Protein AF-A0A210PJ17-F1 (afdb_monomer_lite)

Secondary structure (DSSP, 8-state):
-EEE-TT-------B-SS-----EEE-SS-------BSBS---------SS--------SBT---------SS--EEEE---SS---------SS-EEEEEEEEES-EEEEEEEEES-EEEEEEEEES-EEEEEEEEES-EEEEEEEEES-EEEEEEEEES-EEEEEEEEES-EEEEEEEEES-EEEEEEEEES-EEEEEEEEES-EEEEEEEEES-EEEEEEEEES-EEEEEEEEES-EEEEEEEEES-EEEEEEEEE---

Foldseek 3Di:
DEDEDAADEDDDDDEDAAWDWDWYYDDAAWFYFFQIEHANIFTFTFFQHLHGFTFTATDHCFDDGETETAHHDEDEEETETHPVYEYYYYYEDPPEYEYEYEYEYNEYEEEYEYEYLEYEYEYYYEYCEYYYYYYYEYNEYYYEYEHEYCEYEYEYYDEYLEYEAYYEYEYVEYEYEYEYYYNEYEAEAEYEYVEYEAEAYYEYVEYEYEYEYEYNEYEYEAEAEYLEYEYYEEYEYNYYDYYYDYDYNYYDYDYDYYDDDD

Sequence (262 aa):
MSNISQGSVLTMSNISQGSVLTMSNISQGSVLTMSNISQGSVLTMSNISQGSVLTMSNISQGSVLTMSNISQGSVLTMSNISQGSVLTMSNISQGSVLTMSNISQGSVLTMSNISQGSVLTMTNISQGSVLTMSDISKGSVLTMSNISQGSVLTMSNPSQGSVLTMSDISKGSMLTMSNISQGSVLTVSNNSQGSVLTMSNISKGSMLTMSNISQRSVLTMSNISQGSVLTMSDISKGSVLTMSNISQVSVLTMSNISKGSV

Structure (mmCIF, N/CA/C/O backbone):
data_AF-A0A210PJ17-F1
#
_entry.id   AF-A0A210PJ17-F1
#
loop_
_atom_site.group_PDB
_atom_site.id
_atom_site.type_symbol
_atom_site.label_atom_id
_atom_site.label_alt_id
_atom_site.label_comp_id
_atom_site.label_asym_id
_atom_site.label_entity_id
_atom_site.label_seq_id
_atom_site.pdbx_PDB_ins_code
_atom_site.Cartn_x
_atom_site.Cartn_y
_atom_site.Cartn_z
_atom_site.occupancy
_atom_site.B_iso_or_equiv
_atom_site.auth_seq_id
_atom_site.auth_comp_id
_atom_site.auth_asym_id
_atom_site.auth_atom_id
_atom_site.pdbx_PDB_model_num
ATOM 1 N N . MET A 1 1 ? -14.724 7.133 28.847 1.00 51.47 1 MET A N 1
ATOM 2 C CA . MET A 1 1 ? -14.818 5.661 28.915 1.00 51.47 1 MET A CA 1
ATOM 3 C C . MET A 1 1 ? -13.411 5.098 28.849 1.00 51.47 1 MET A C 1
ATOM 5 O O . MET A 1 1 ? -12.631 5.522 28.005 1.00 51.47 1 MET A O 1
ATOM 9 N N . SER A 1 2 ? -13.096 4.181 29.750 1.00 43.00 2 SER A N 1
ATOM 10 C CA . SER A 1 2 ? -11.783 3.549 29.887 1.00 43.00 2 SER A CA 1
ATOM 11 C C . SER A 1 2 ? -12.054 2.099 30.277 1.00 43.00 2 SER A C 1
ATOM 13 O O . SER A 1 2 ? -12.977 1.896 31.065 1.00 43.00 2 SER A O 1
ATOM 15 N N . ASN A 1 3 ? -11.332 1.102 29.757 1.00 53.66 3 ASN A N 1
ATOM 16 C CA . ASN A 1 3 ? -11.572 -0.293 30.161 1.00 53.66 3 ASN A CA 1
ATOM 17 C C . ASN A 1 3 ? -10.275 -1.063 30.451 1.00 53.66 3 ASN A C 1
ATOM 19 O O . ASN A 1 3 ? -9.208 -0.783 29.899 1.00 53.66 3 ASN A O 1
ATOM 23 N N . ILE A 1 4 ? -10.389 -1.975 31.416 1.00 51.44 4 ILE A N 1
ATOM 24 C CA . ILE A 1 4 ? -9.316 -2.715 32.075 1.00 51.44 4 ILE A CA 1
ATOM 25 C C . ILE A 1 4 ? -9.882 -4.100 32.415 1.00 51.44 4 ILE A C 1
ATOM 27 O O . ILE A 1 4 ? -10.941 -4.214 33.022 1.00 51.44 4 ILE A O 1
ATOM 31 N N . SER A 1 5 ? -9.195 -5.155 31.989 1.00 50.50 5 SER A N 1
ATOM 32 C CA . SER A 1 5 ? -9.572 -6.568 32.156 1.00 50.50 5 SER A CA 1
ATOM 33 C C . SER A 1 5 ? -8.402 -7.444 31.680 1.00 50.50 5 SER A C 1
ATOM 35 O O . SER A 1 5 ? -7.454 -6.922 31.099 1.00 50.50 5 SER A O 1
ATOM 37 N N . GLN A 1 6 ? -8.446 -8.759 31.897 1.00 46.47 6 GLN A N 1
ATOM 38 C CA . GLN A 1 6 ? -7.493 -9.725 31.337 1.00 46.47 6 GLN A CA 1
ATOM 39 C C . GLN A 1 6 ? -8.187 -10.542 30.219 1.00 46.47 6 GLN A C 1
ATOM 41 O O . GLN A 1 6 ? -8.935 -11.459 30.529 1.00 46.47 6 GLN A O 1
ATOM 46 N N . GLY A 1 7 ? -8.032 -10.276 28.916 1.00 48.03 7 GLY A N 1
ATOM 47 C CA . GLY A 1 7 ? -7.374 -9.147 28.255 1.00 48.03 7 GLY A CA 1
ATOM 48 C C . GLY A 1 7 ? -8.366 -8.231 27.524 1.00 48.03 7 GLY A C 1
ATOM 49 O O . GLY A 1 7 ? -9.045 -8.662 26.601 1.00 48.03 7 GLY A O 1
ATOM 50 N N . SER A 1 8 ? -8.466 -6.978 27.956 1.00 56.06 8 SER A N 1
ATOM 51 C CA . SER A 1 8 ? -9.581 -6.055 27.717 1.00 56.06 8 SER A CA 1
ATOM 52 C C . SER A 1 8 ? -9.835 -5.578 26.285 1.00 56.06 8 SER A C 1
ATOM 54 O O . SER A 1 8 ? -8.993 -5.658 25.395 1.00 56.06 8 SER A O 1
ATOM 56 N N . VAL A 1 9 ? -11.028 -5.010 26.093 1.00 52.75 9 VAL A N 1
ATOM 57 C CA . VAL A 1 9 ? -11.498 -4.361 24.862 1.00 52.75 9 VAL A CA 1
ATOM 58 C C . VAL A 1 9 ? -12.281 -3.101 25.235 1.00 52.75 9 VAL A C 1
ATOM 60 O O . VAL A 1 9 ? -13.091 -3.155 26.160 1.00 52.75 9 VAL A O 1
ATOM 63 N N . LEU A 1 10 ? -12.109 -1.977 24.527 1.00 56.31 10 LEU A N 1
ATOM 64 C CA . LEU A 1 10 ? -12.942 -0.780 24.737 1.00 56.31 10 LEU A CA 1
ATOM 65 C C . LEU A 1 10 ? -13.439 -0.148 23.451 1.00 56.31 10 LEU A C 1
ATOM 67 O O . LEU A 1 10 ? -12.686 0.004 22.492 1.00 56.31 10 LEU A O 1
ATOM 71 N N . THR A 1 11 ? -14.663 0.364 23.580 1.00 56.91 11 THR A N 1
ATOM 72 C CA . THR A 1 11 ? -15.327 1.317 22.693 1.00 56.91 11 THR A CA 1
ATOM 73 C C . THR A 1 11 ? -15.630 2.641 23.447 1.00 56.91 11 THR A C 1
ATOM 75 O O . THR A 1 11 ? -15.881 2.634 24.646 1.00 56.91 11 THR A O 1
ATOM 78 N N . MET A 1 12 ? -15.630 3.787 22.764 1.00 56.81 12 MET A N 1
ATOM 79 C CA . MET A 1 12 ? -16.241 5.085 23.111 1.00 56.81 12 MET A CA 1
ATOM 80 C C . MET A 1 12 ? -16.970 5.571 21.845 1.00 56.81 12 MET A C 1
ATOM 82 O O . MET A 1 12 ? -16.584 5.183 20.742 1.00 56.81 12 MET A O 1
ATOM 86 N N . SER A 1 13 ? -17.930 6.490 21.988 1.00 56.31 13 SER A N 1
ATOM 87 C CA . SER A 1 13 ? -18.567 7.213 20.873 1.00 56.31 13 SER A CA 1
ATOM 88 C C . SER A 1 13 ? -18.837 8.678 21.257 1.00 56.31 13 SER A C 1
ATOM 90 O O . SER A 1 13 ? -19.245 8.941 22.384 1.00 56.31 13 SER A O 1
ATOM 92 N N . ASN A 1 14 ? -18.598 9.628 20.346 1.00 54.28 14 ASN A N 1
ATOM 93 C CA . ASN A 1 14 ? -18.946 11.051 20.455 1.00 54.28 14 ASN A CA 1
ATOM 94 C C . ASN A 1 14 ? -19.105 11.626 19.043 1.00 54.28 14 ASN A C 1
ATOM 96 O O . ASN A 1 14 ? -18.326 11.316 18.136 1.00 54.28 14 ASN 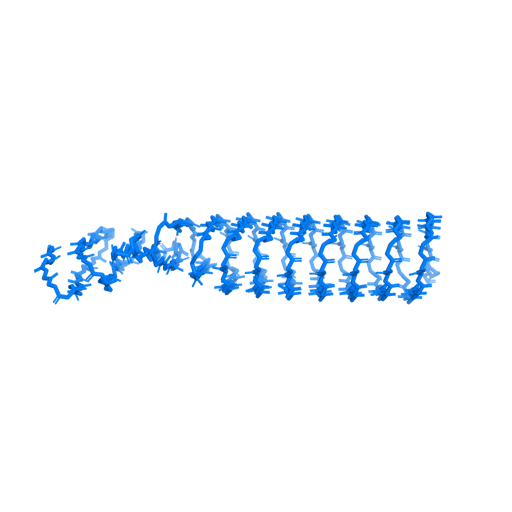A O 1
ATOM 100 N N . ILE A 1 15 ? -20.148 12.437 18.900 1.00 52.38 15 ILE A N 1
ATOM 101 C CA . ILE A 1 15 ? -20.658 13.031 17.668 1.00 52.38 15 ILE A CA 1
ATOM 102 C C . ILE A 1 15 ? -21.144 14.435 18.048 1.00 52.38 15 ILE A C 1
ATOM 104 O O . ILE A 1 15 ? -21.814 14.591 19.066 1.00 52.38 15 ILE A O 1
ATOM 108 N N . SER A 1 16 ? -20.824 15.451 17.254 1.00 49.62 16 SER A N 1
ATOM 109 C CA . SER A 1 16 ? -21.332 16.826 17.390 1.00 49.62 16 SER A CA 1
ATOM 110 C C . SER A 1 16 ? -21.134 17.588 16.067 1.00 49.62 16 SER A C 1
ATOM 112 O O . SER A 1 16 ? -20.912 16.988 15.015 1.00 49.62 16 SER A O 1
ATOM 114 N N . GLN A 1 17 ? -21.187 18.919 16.103 1.00 47.25 17 GLN A N 1
ATOM 115 C CA . GLN A 1 17 ? -20.415 19.764 15.187 1.00 47.25 17 GLN A CA 1
ATOM 116 C C . GLN A 1 17 ? -19.217 20.315 15.976 1.00 47.25 17 GLN A C 1
ATOM 118 O O . GLN A 1 17 ? -19.378 20.634 17.153 1.00 47.25 17 GLN A O 1
ATOM 123 N N . GLY A 1 18 ? -18.016 20.329 15.385 1.00 47.97 18 GLY A N 1
ATOM 124 C CA . GLY A 1 18 ? -16.769 20.539 16.137 1.00 47.97 18 GLY A CA 1
ATOM 125 C C . GLY A 1 18 ? -16.524 19.475 17.220 1.00 47.97 18 GLY A C 1
ATOM 126 O O . GLY A 1 18 ? -16.665 19.767 18.404 1.00 47.97 18 GLY A O 1
ATOM 127 N N . SER A 1 19 ? -16.226 18.225 16.847 1.00 52.97 19 SER A N 1
ATOM 128 C CA . SER A 1 19 ? -16.211 17.106 17.813 1.00 52.97 19 SER A CA 1
ATOM 129 C C . SER A 1 19 ? -14.835 16.713 18.347 1.00 52.97 19 SER A C 1
ATOM 131 O O . SER A 1 19 ? -13.834 16.810 17.636 1.00 52.97 19 SER A O 1
ATOM 133 N N . VAL A 1 20 ? -14.819 16.162 19.572 1.00 55.09 20 VAL A N 1
ATOM 134 C CA . VAL A 1 20 ? -13.685 15.479 20.227 1.00 55.09 20 VAL A CA 1
ATOM 135 C C . VAL A 1 20 ? -14.163 14.167 20.875 1.00 55.09 20 VAL A C 1
ATOM 137 O O . VAL A 1 20 ? -14.896 14.196 21.859 1.00 55.09 20 VAL A O 1
ATOM 140 N N . LEU A 1 21 ? -13.730 13.011 20.360 1.00 55.12 21 LEU A N 1
ATOM 141 C CA . LEU A 1 21 ? -13.850 11.709 21.026 1.00 55.12 21 LEU A CA 1
ATOM 142 C C . LEU A 1 21 ? -12.457 11.183 21.329 1.00 55.12 21 LEU A C 1
ATOM 144 O O . LEU A 1 21 ? -11.601 11.136 20.447 1.00 55.12 21 LEU A O 1
ATOM 148 N N . THR A 1 22 ? -12.299 10.706 22.558 1.00 56.94 22 THR A N 1
ATOM 149 C CA . THR A 1 22 ? -11.115 9.974 23.018 1.00 56.94 22 THR A CA 1
ATOM 150 C C . THR A 1 22 ? -11.476 8.489 23.259 1.00 56.94 22 THR A C 1
ATOM 152 O O . THR A 1 22 ? -12.659 8.170 23.262 1.00 56.94 22 THR A O 1
ATOM 155 N N . MET A 1 23 ? -10.541 7.540 23.438 1.00 57.03 23 MET A N 1
ATOM 156 C CA . MET A 1 23 ? -10.818 6.138 23.849 1.00 57.03 23 MET A CA 1
ATOM 157 C C . MET A 1 23 ? -9.532 5.450 24.351 1.00 57.03 23 MET A C 1
ATOM 159 O O . MET A 1 23 ? -8.479 5.577 23.737 1.00 57.03 23 MET A O 1
ATOM 163 N N . SER A 1 24 ? -9.593 4.754 25.494 1.00 54.31 24 SER A N 1
ATOM 164 C CA . SER A 1 24 ? -8.393 4.351 26.260 1.00 54.31 24 SER A CA 1
ATOM 165 C C . SER A 1 24 ? -8.550 3.014 27.019 1.00 54.31 24 SER A C 1
ATOM 167 O O . SER A 1 24 ? -9.238 2.959 28.032 1.00 54.31 24 SER A O 1
ATOM 169 N N . ASN A 1 25 ? -7.901 1.928 26.588 1.00 55.72 25 ASN A N 1
ATOM 170 C CA . ASN A 1 25 ? -8.016 0.585 27.188 1.00 55.72 25 ASN A CA 1
ATOM 171 C C . ASN A 1 25 ? -6.704 -0.181 27.209 1.00 55.72 25 ASN A C 1
ATOM 173 O O . ASN A 1 25 ? -5.852 0.028 26.355 1.00 55.72 25 ASN A O 1
ATOM 177 N N . ILE A 1 26 ? -6.530 -1.009 28.236 1.00 52.31 26 ILE A N 1
ATOM 178 C CA . ILE A 1 26 ? -5.230 -1.568 28.608 1.00 52.31 26 ILE A CA 1
ATOM 179 C C . ILE A 1 26 ? -5.407 -2.985 29.163 1.00 52.31 26 ILE A C 1
ATOM 181 O O . ILE A 1 26 ? -6.217 -3.193 30.071 1.00 52.31 26 ILE A O 1
ATOM 185 N N . SER A 1 27 ? -4.612 -3.941 28.674 1.00 50.31 27 SER A N 1
ATOM 186 C CA . SER A 1 27 ? -4.396 -5.248 29.303 1.00 50.31 27 SER A CA 1
ATOM 187 C C . SER A 1 27 ? -3.175 -5.989 28.769 1.00 50.31 27 SER A C 1
ATOM 189 O O . SER A 1 27 ? -2.519 -5.553 27.830 1.00 50.31 27 SER A O 1
ATOM 191 N N . GLN A 1 28 ? -2.970 -7.204 29.285 1.00 53.22 28 GLN A N 1
ATOM 192 C CA . GLN A 1 28 ? -2.274 -8.253 28.553 1.00 53.22 28 GLN A CA 1
ATOM 193 C C . GLN A 1 28 ? -3.179 -8.827 27.444 1.00 53.22 28 GLN A C 1
ATOM 195 O O . GLN A 1 28 ? -4.297 -9.249 27.726 1.00 53.22 28 GLN A O 1
ATOM 200 N N . GLY A 1 29 ? -2.738 -8.769 26.185 1.00 46.41 29 GLY A N 1
ATOM 201 C CA . GLY A 1 29 ? -3.482 -9.209 24.990 1.00 46.41 29 GLY A CA 1
ATOM 202 C C . GLY A 1 29 ? -4.551 -8.270 24.385 1.00 46.41 29 GLY A C 1
ATOM 203 O O . GLY A 1 29 ? -5.105 -8.635 23.356 1.00 46.41 29 GLY A O 1
ATOM 204 N N . SER A 1 30 ? -4.837 -7.085 24.950 1.00 56.31 30 SER A N 1
ATOM 205 C CA . SER A 1 30 ? -6.023 -6.271 24.590 1.00 56.31 30 SER A CA 1
ATOM 206 C C . SER A 1 30 ? -6.223 -5.865 23.115 1.00 56.31 30 SER A C 1
ATOM 208 O O . SER A 1 30 ? -5.286 -5.641 22.348 1.00 56.31 30 SER A O 1
ATOM 210 N N . VAL A 1 31 ? -7.505 -5.670 22.776 1.00 52.12 31 VAL A N 1
ATOM 211 C CA . VAL A 1 31 ? -8.007 -4.862 21.644 1.00 52.12 31 VAL A CA 1
ATOM 212 C C . VAL A 1 31 ? -8.438 -3.495 22.195 1.00 52.12 31 VAL A C 1
ATOM 214 O O . VAL A 1 31 ? -8.702 -3.364 23.379 1.00 52.12 31 VAL A O 1
ATOM 217 N N . LEU A 1 32 ? -8.523 -2.439 21.399 1.00 56.59 32 LEU A N 1
ATOM 218 C CA . LEU A 1 32 ? -9.105 -1.140 21.758 1.00 56.59 32 LEU A CA 1
ATOM 219 C C . LEU A 1 32 ? -9.346 -0.373 20.458 1.00 56.59 32 LEU A C 1
ATOM 221 O O . LEU A 1 32 ? -8.985 -0.804 19.369 1.00 56.59 32 LEU A O 1
ATOM 225 N N . THR A 1 33 ? -10.056 0.731 20.540 1.00 57.69 33 THR A N 1
ATOM 226 C CA . THR A 1 33 ? -10.459 1.505 19.379 1.00 57.69 33 THR A CA 1
ATOM 227 C C . THR A 1 33 ? -10.305 2.999 19.755 1.00 57.69 33 THR A C 1
ATOM 229 O O . THR A 1 33 ? -9.696 3.339 20.763 1.00 57.69 33 THR A O 1
ATOM 232 N N . MET A 1 34 ? -10.758 3.938 18.940 1.00 57.06 34 MET A N 1
ATOM 233 C CA . MET A 1 34 ? -11.271 5.280 19.284 1.00 57.06 34 MET A CA 1
ATOM 234 C C . MET A 1 34 ? -12.139 5.653 18.076 1.00 57.06 34 MET A C 1
ATOM 236 O O . MET A 1 34 ? -12.112 4.949 17.071 1.00 57.06 34 MET A O 1
ATOM 240 N N . SER A 1 35 ? -12.974 6.674 18.174 1.00 55.38 35 SER A N 1
ATOM 241 C CA . SER A 1 35 ? -13.617 7.248 16.986 1.00 55.38 35 SER A CA 1
ATOM 242 C C . SER A 1 35 ? -13.547 8.790 17.099 1.00 55.38 35 SER A C 1
ATOM 244 O O . SER A 1 35 ? -12.682 9.253 17.828 1.00 55.38 35 SER A O 1
ATOM 24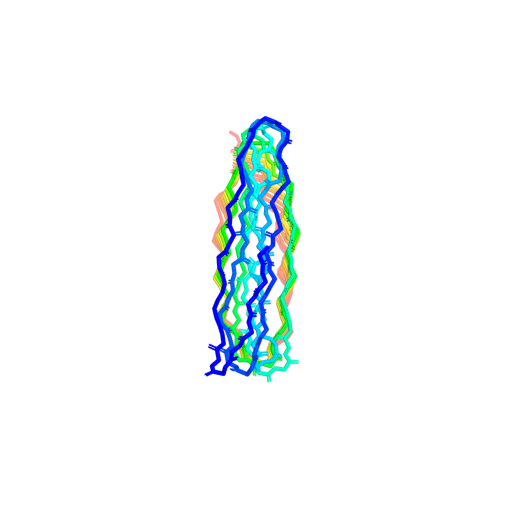6 N N . ASN A 1 36 ? -14.403 9.569 16.420 1.00 55.41 36 ASN A N 1
ATOM 247 C CA . ASN A 1 36 ? -14.814 10.993 16.593 1.00 55.41 36 ASN A CA 1
ATOM 248 C C . ASN A 1 36 ? -15.401 11.505 15.232 1.00 55.41 36 ASN A C 1
ATOM 250 O O . ASN A 1 36 ? -14.790 11.278 14.196 1.00 55.41 36 ASN A O 1
ATOM 254 N N . ILE A 1 37 ? -16.612 12.087 15.160 1.00 52.81 37 ILE A N 1
ATOM 255 C CA . ILE A 1 37 ? -17.293 12.392 13.863 1.00 52.81 37 ILE A CA 1
ATOM 256 C C . ILE A 1 37 ? -18.061 13.724 13.901 1.00 52.81 37 ILE A C 1
ATOM 258 O O . ILE A 1 37 ? -18.872 13.928 14.801 1.00 52.81 37 ILE A O 1
ATOM 262 N N . SER A 1 38 ? -17.863 14.598 12.898 1.00 49.97 38 SER A N 1
ATOM 263 C CA . SER A 1 38 ? -18.520 15.920 12.763 1.00 49.97 38 SER A CA 1
ATOM 264 C C . SER A 1 38 ? -18.322 16.577 11.375 1.00 49.97 38 SER A C 1
ATOM 266 O O . SER A 1 38 ? -17.689 16.024 10.475 1.00 49.97 38 SER A O 1
ATOM 268 N N . GLN A 1 39 ? -18.764 17.831 11.223 1.00 50.78 39 GLN A N 1
ATOM 269 C CA . GLN A 1 39 ? -18.084 18.811 10.355 1.00 50.78 39 GLN A CA 1
ATOM 270 C C . GLN A 1 39 ? -17.008 19.553 11.171 1.00 50.78 39 GLN A C 1
ATOM 272 O O . GLN A 1 39 ? -17.304 19.956 12.300 1.00 50.78 39 GLN A O 1
ATOM 277 N N . GLY A 1 40 ? -15.771 19.666 10.662 1.00 48.56 40 GLY A N 1
ATOM 278 C CA . GLY A 1 40 ? -14.616 20.165 11.433 1.00 48.56 40 GLY A CA 1
ATOM 279 C C . GLY A 1 40 ? -14.287 19.319 12.673 1.00 48.56 40 GLY A C 1
ATOM 280 O O . GLY A 1 40 ? -14.429 19.784 13.797 1.00 48.56 40 GLY A O 1
ATOM 281 N N . SER A 1 41 ? -13.906 18.060 12.480 1.00 56.41 41 SER A N 1
ATOM 282 C CA . SER A 1 41 ? -13.713 17.051 13.529 1.00 56.41 41 SER A CA 1
ATOM 283 C C . SER A 1 41 ? -12.289 16.553 13.549 1.00 56.41 41 SER A C 1
ATOM 285 O O . SER A 1 41 ? -11.478 16.797 12.664 1.00 56.41 41 SER A O 1
ATOM 287 N N . VAL A 1 42 ? -12.055 15.744 14.558 1.00 55.66 42 VAL A N 1
ATOM 288 C CA . VAL A 1 42 ? -11.109 14.645 14.530 1.00 55.66 42 VAL A CA 1
ATOM 289 C C . VAL A 1 42 ? -11.961 13.340 14.450 1.00 55.66 42 VAL A C 1
ATOM 291 O O . VAL A 1 42 ? -13.141 13.400 14.754 1.00 55.66 42 VAL A O 1
ATOM 294 N N . LEU A 1 43 ? -11.436 12.183 14.036 1.00 58.31 43 LEU A N 1
ATOM 295 C CA . LEU A 1 43 ? -11.712 10.813 14.572 1.00 58.31 43 LEU A CA 1
ATOM 296 C C . LEU A 1 43 ? -10.419 10.599 15.410 1.00 58.31 43 LEU A C 1
ATOM 298 O O . LEU A 1 43 ? -9.382 11.181 15.101 1.00 58.31 43 LEU A O 1
ATOM 302 N N . THR A 1 44 ? -10.338 9.844 16.482 1.00 57.50 44 THR A N 1
ATOM 303 C CA . THR A 1 44 ? -9.015 9.302 16.858 1.00 57.50 44 THR A CA 1
ATOM 304 C C . THR A 1 44 ? -9.173 7.796 16.972 1.00 57.50 44 THR A C 1
ATOM 306 O O . THR A 1 44 ? -10.283 7.290 16.918 1.00 57.50 44 THR A O 1
ATOM 309 N N . MET A 1 45 ? -8.084 7.040 17.032 1.00 58.97 45 MET A N 1
ATOM 310 C CA . MET A 1 45 ? -8.052 5.617 17.412 1.00 58.97 45 MET A CA 1
ATOM 311 C C . MET A 1 45 ? -6.853 5.452 18.353 1.00 58.97 45 MET A C 1
ATOM 313 O O . MET A 1 45 ? -5.940 6.274 18.398 1.00 58.97 45 MET A O 1
ATOM 317 N N . SER A 1 46 ? -6.906 4.475 19.215 1.00 54.62 46 SER A N 1
ATOM 318 C CA . SER A 1 46 ? -5.757 3.963 19.933 1.00 54.62 46 SER A CA 1
ATOM 319 C C . SER A 1 46 ? -6.087 2.504 20.125 1.00 54.62 46 SER A C 1
ATOM 321 O O . SER A 1 46 ? -7.187 2.059 19.824 1.00 54.62 46 SER A O 1
ATOM 323 N N . ASN A 1 47 ? -5.118 1.734 20.562 1.00 57.00 47 ASN A N 1
ATOM 324 C CA . ASN A 1 47 ? -5.311 0.378 21.036 1.00 57.00 47 ASN A CA 1
ATOM 325 C C . ASN A 1 47 ? -4.195 0.214 22.141 1.00 57.00 47 ASN A C 1
ATOM 327 O O . ASN A 1 47 ? -3.212 0.959 22.082 1.00 57.00 47 ASN A O 1
ATOM 331 N N . ILE A 1 48 ? -4.250 -0.722 23.109 1.00 51.88 48 ILE A N 1
ATOM 332 C CA . ILE A 1 48 ? -3.033 -1.273 23.796 1.00 51.88 48 ILE A CA 1
ATOM 333 C C . ILE A 1 48 ? -3.162 -2.813 23.909 1.00 51.88 48 ILE A C 1
ATOM 335 O O . ILE A 1 48 ? -4.215 -3.319 23.553 1.00 51.88 48 ILE A O 1
ATOM 339 N N . SER A 1 49 ? -2.129 -3.574 24.317 1.00 53.09 49 SER A N 1
ATOM 340 C CA . SER A 1 49 ? -2.135 -5.038 24.590 1.00 53.09 49 SER A CA 1
ATOM 341 C C . SER A 1 49 ? -0.933 -5.454 25.458 1.00 53.09 49 SER A C 1
ATOM 343 O O . SER A 1 49 ? -0.263 -4.566 25.986 1.00 53.09 49 SER A O 1
ATOM 345 N N . GLN A 1 50 ? -0.627 -6.760 25.579 1.00 55.09 50 GLN A N 1
ATOM 346 C CA . GLN A 1 50 ? 0.770 -7.178 25.760 1.00 55.09 50 GLN A CA 1
ATOM 347 C C . GLN A 1 50 ? 1.333 -7.339 24.346 1.00 55.09 50 GLN A C 1
ATOM 349 O O . GLN A 1 50 ? 1.135 -8.364 23.699 1.00 55.09 50 GLN A O 1
ATOM 354 N N . GLY A 1 51 ? 1.947 -6.300 23.790 1.00 56.06 51 GLY A N 1
ATOM 355 C CA . GLY A 1 51 ? 2.522 -5.121 24.435 1.00 56.06 51 GLY A CA 1
ATOM 356 C C . GLY A 1 51 ? 3.042 -4.106 23.420 1.00 56.06 51 GLY A C 1
ATOM 357 O O . GLY A 1 51 ? 4.236 -4.073 23.165 1.00 56.06 51 GLY A O 1
ATOM 358 N N . SER A 1 52 ? 2.237 -3.247 22.803 1.00 59.88 52 SER A N 1
ATOM 359 C CA . SER A 1 52 ? 0.787 -3.025 22.916 1.00 59.88 52 SER A CA 1
ATOM 360 C C . SER A 1 52 ? 0.005 -3.679 21.750 1.00 59.88 52 SER A C 1
ATOM 362 O O . SER A 1 52 ? 0.514 -4.549 21.077 1.00 59.88 52 SER A O 1
ATOM 364 N N . VAL A 1 53 ? -1.228 -3.282 21.444 1.00 51.38 53 VAL A N 1
ATOM 365 C CA . VAL A 1 53 ? -1.840 -3.320 20.094 1.00 51.38 53 VAL A CA 1
ATOM 366 C C . VAL A 1 53 ? -2.297 -1.862 19.889 1.00 51.38 53 VAL A C 1
ATOM 368 O O . VAL A 1 53 ? -3.052 -1.563 20.763 1.00 51.38 53 VAL A O 1
ATOM 371 N N . LEU A 1 54 ? -1.906 -0.927 18.981 1.00 56.16 54 LEU A N 1
ATOM 372 C CA . LEU A 1 54 ? -2.330 0.531 18.991 1.00 56.16 54 LEU A CA 1
ATOM 373 C C . LEU A 1 54 ? -2.831 1.111 17.648 1.00 56.16 54 LEU A C 1
ATOM 375 O O . LEU A 1 54 ? -2.079 1.042 16.693 1.00 56.16 54 LEU A O 1
ATOM 379 N N . THR A 1 55 ? -4.012 1.771 17.585 1.00 54.69 55 THR A N 1
ATOM 380 C CA . THR A 1 55 ? -4.840 1.829 16.341 1.00 54.69 55 THR A CA 1
ATOM 381 C C . THR A 1 55 ? -5.252 3.207 15.717 1.00 54.69 55 THR A C 1
ATOM 383 O O . THR A 1 55 ? -6.057 3.193 14.812 1.00 54.69 55 THR A O 1
ATOM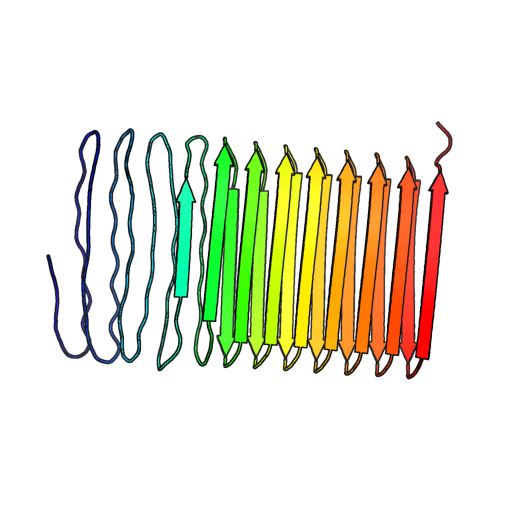 386 N N . MET A 1 56 ? -4.705 4.395 16.041 1.00 55.75 56 MET A N 1
ATOM 387 C CA . MET A 1 56 ? -5.129 5.770 15.566 1.00 55.75 56 MET A CA 1
ATOM 388 C C . MET A 1 56 ? -5.895 6.027 14.242 1.00 55.75 56 MET A C 1
ATOM 390 O O . MET A 1 56 ? -5.329 5.761 13.205 1.00 55.75 56 MET A O 1
ATOM 394 N N . SER A 1 57 ? -7.106 6.650 14.274 1.00 52.47 57 SER A N 1
ATOM 395 C CA . SER A 1 57 ? -8.109 6.818 13.182 1.00 52.47 57 SER A CA 1
ATOM 396 C C . SER A 1 57 ? -8.862 8.145 13.176 1.00 52.47 57 SER A C 1
ATOM 398 O O . SER A 1 57 ? -9.448 8.411 14.193 1.00 52.47 57 SER A O 1
ATOM 400 N N . ASN A 1 58 ? -8.925 8.925 12.077 1.00 54.81 58 ASN A N 1
ATOM 401 C CA . ASN A 1 58 ? -9.373 10.353 12.013 1.00 54.81 58 ASN A CA 1
ATOM 402 C C . ASN A 1 58 ? -10.682 10.664 11.116 1.00 54.81 58 ASN A C 1
ATOM 404 O O . ASN A 1 58 ? -11.088 9.752 10.424 1.00 54.81 58 ASN A O 1
ATOM 408 N N . ILE A 1 59 ? -11.493 11.761 11.201 1.00 50.97 59 ILE A N 1
ATOM 409 C CA . ILE A 1 59 ? -12.736 12.098 10.373 1.00 50.97 59 ILE A CA 1
ATOM 410 C C . ILE A 1 59 ? -13.059 13.609 10.444 1.00 50.97 59 ILE A C 1
ATOM 412 O O . ILE A 1 59 ? -12.755 14.248 11.443 1.00 50.97 59 ILE A O 1
ATOM 416 N N . SER A 1 60 ? -13.674 14.176 9.385 1.00 50.84 60 SER A N 1
ATOM 417 C CA . SER A 1 60 ? -14.511 15.402 9.351 1.00 50.84 60 SER A CA 1
ATOM 418 C C . SER A 1 60 ? -15.188 15.638 7.989 1.00 50.84 60 SER A C 1
ATOM 420 O O . SER A 1 60 ? -14.838 14.972 7.025 1.00 50.84 60 SER A O 1
ATOM 422 N N . GLN A 1 61 ? -16.000 16.696 7.823 1.00 51.50 61 GLN A N 1
ATOM 423 C CA . GLN A 1 61 ? -15.808 17.580 6.650 1.00 51.50 61 GLN A CA 1
ATOM 424 C C . GLN A 1 61 ? -14.571 18.448 6.906 1.00 51.50 61 GLN A C 1
ATOM 426 O O . GLN A 1 61 ? -14.592 19.293 7.800 1.00 51.50 61 GLN A O 1
ATOM 431 N N . GLY A 1 62 ? -13.456 18.063 6.271 1.00 48.56 62 GLY A N 1
ATOM 432 C CA . GLY A 1 62 ? -12.102 18.184 6.833 1.00 48.56 62 GLY A CA 1
ATOM 433 C C . GLY A 1 62 ? -11.405 16.837 7.160 1.00 48.56 62 GLY A C 1
ATOM 434 O O . GLY A 1 62 ? -10.305 16.880 7.694 1.00 48.56 62 GLY A O 1
ATOM 435 N N . SER A 1 63 ? -11.972 15.666 6.801 1.00 56.34 63 SER A N 1
ATOM 436 C CA . SER A 1 63 ? -11.488 14.288 7.097 1.00 56.34 63 SER A CA 1
ATOM 437 C C . SER A 1 63 ? -10.010 13.940 6.859 1.00 56.34 63 SER A C 1
ATOM 439 O O . SER A 1 63 ? -9.620 13.213 5.950 1.00 56.34 63 SER A O 1
ATOM 441 N N . VAL A 1 64 ? -9.205 14.288 7.853 1.00 54.94 64 VAL A N 1
ATOM 442 C CA . VAL A 1 64 ? -8.634 13.292 8.767 1.00 54.94 64 VAL A CA 1
ATOM 443 C C . VAL A 1 64 ? -9.235 11.852 8.569 1.00 54.94 64 VAL A C 1
ATOM 445 O O . VAL A 1 64 ? -10.446 11.757 8.523 1.00 54.94 64 VAL A O 1
ATOM 448 N N . LEU A 1 65 ? -8.458 10.756 8.423 1.00 58.66 65 LEU A N 1
ATOM 449 C CA . LEU A 1 65 ? -8.772 9.320 8.667 1.00 58.66 65 LEU A CA 1
ATOM 450 C C . LEU A 1 65 ? -7.523 8.436 8.698 1.00 58.66 65 LEU A C 1
ATOM 452 O O . LEU A 1 65 ? -6.585 8.583 7.945 1.00 58.66 65 LEU A O 1
ATOM 456 N N . THR A 1 66 ? -7.418 7.565 9.682 1.00 56.34 66 THR A N 1
ATOM 457 C CA . THR A 1 66 ? -6.145 7.014 10.190 1.00 56.34 66 THR A CA 1
ATOM 458 C C . THR A 1 66 ? -6.515 5.537 10.579 1.00 56.34 66 THR A C 1
ATOM 460 O O . THR A 1 66 ? -7.717 5.257 10.642 1.00 56.34 66 THR A O 1
ATOM 463 N N . MET A 1 67 ? -5.622 4.562 10.797 1.00 59.00 67 MET A N 1
ATOM 464 C CA . MET A 1 67 ? -5.907 3.326 11.580 1.00 59.00 67 MET A CA 1
ATOM 465 C C . MET A 1 67 ? -4.656 2.464 11.793 1.00 59.00 67 MET A C 1
ATOM 467 O O . MET A 1 67 ? -4.228 1.832 10.849 1.00 59.00 67 MET A O 1
ATOM 471 N N . SER A 1 68 ? -4.078 2.370 12.984 1.00 52.34 68 SER A N 1
ATOM 472 C CA . SER A 1 68 ? -2.898 1.521 13.287 1.00 52.34 68 SER A CA 1
ATOM 473 C C . SER A 1 68 ? -3.252 0.108 13.850 1.00 52.34 68 SER A C 1
ATOM 475 O O . SER A 1 68 ? -4.386 -0.315 13.692 1.00 52.34 68 SER A O 1
ATOM 477 N N . ASN A 1 69 ? -2.321 -0.623 14.496 1.00 55.31 69 ASN A N 1
ATOM 478 C CA . ASN A 1 69 ? -2.475 -1.838 15.342 1.00 55.31 69 ASN A CA 1
ATOM 479 C C . ASN A 1 69 ? -1.118 -2.092 16.104 1.00 55.31 69 ASN A C 1
ATOM 481 O O . ASN A 1 69 ? -0.196 -1.362 15.816 1.00 55.31 69 ASN A O 1
ATOM 485 N N . ILE A 1 70 ? -0.877 -3.030 17.054 1.00 51.00 70 ILE A N 1
ATOM 486 C CA . ILE A 1 70 ? 0.478 -3.449 17.643 1.00 51.00 70 ILE A CA 1
ATOM 487 C C . ILE A 1 70 ? 0.430 -4.976 18.073 1.00 51.00 70 ILE A C 1
ATOM 489 O O . ILE A 1 70 ? -0.596 -5.603 17.843 1.00 51.00 70 ILE A O 1
ATOM 493 N N . SER A 1 71 ? 1.475 -5.628 18.632 1.00 53.38 71 SER A N 1
ATOM 494 C CA . SER A 1 71 ? 1.427 -6.866 19.483 1.00 53.38 71 SER A CA 1
ATOM 495 C C . SER A 1 71 ? 2.578 -6.920 20.544 1.00 53.38 71 SER A C 1
ATOM 497 O O . SER A 1 71 ? 2.851 -5.904 21.172 1.00 53.38 71 SER A O 1
ATOM 499 N N . GLN A 1 72 ? 3.306 -8.017 20.819 1.00 54.16 72 GLN A N 1
ATOM 500 C CA . GLN A 1 72 ? 4.175 -8.114 22.029 1.00 54.16 72 GLN A CA 1
ATOM 501 C C . GLN A 1 72 ? 5.593 -7.464 22.015 1.00 54.16 72 GLN A C 1
ATOM 503 O O . GLN A 1 72 ? 6.591 -8.182 22.036 1.00 54.16 72 GLN A O 1
ATOM 508 N N . GLY A 1 73 ? 5.700 -6.121 22.076 1.00 49.94 73 GLY A N 1
ATOM 509 C CA . GLY A 1 73 ? 6.959 -5.370 22.306 1.00 49.94 73 GLY A CA 1
ATOM 510 C C . GLY A 1 73 ? 7.262 -4.074 21.504 1.00 49.94 73 GLY A C 1
ATOM 511 O O . GLY A 1 73 ? 8.142 -3.325 21.916 1.00 49.94 73 GLY A O 1
ATOM 512 N N . SER A 1 74 ? 6.627 -3.791 20.356 1.00 60.28 74 SER A N 1
ATOM 513 C CA . SER A 1 74 ? 7.126 -2.829 19.328 1.00 60.28 74 SER A CA 1
ATOM 514 C C . SER A 1 74 ? 6.038 -2.193 18.415 1.00 60.28 74 SER A C 1
ATOM 516 O O . SER A 1 74 ? 5.128 -2.872 17.968 1.00 60.28 74 SER A O 1
ATOM 518 N N . VAL A 1 75 ? 6.072 -0.879 18.158 1.00 57.06 75 VAL A N 1
ATOM 519 C CA . VAL A 1 75 ? 4.874 0.006 18.252 1.00 57.06 75 VAL A CA 1
ATOM 520 C C . VAL A 1 75 ? 4.398 0.667 16.924 1.00 57.06 75 VAL A C 1
ATOM 522 O O . VAL A 1 75 ? 5.096 0.607 15.917 1.00 57.06 75 VAL A O 1
ATOM 525 N N . LEU A 1 76 ? 3.202 1.290 16.890 1.00 59.44 76 LEU A N 1
ATOM 526 C CA . LEU A 1 76 ? 2.568 1.847 15.675 1.00 59.44 76 LEU A CA 1
ATOM 527 C C . LEU A 1 76 ? 1.905 3.217 15.874 1.00 59.44 76 LEU A C 1
ATOM 529 O O . LEU A 1 76 ? 1.194 3.421 16.856 1.00 59.44 76 LEU A O 1
ATOM 533 N N . THR A 1 77 ? 2.087 4.125 14.907 1.00 56.00 77 THR A N 1
ATOM 534 C CA . THR A 1 77 ? 1.720 5.554 15.026 1.00 56.00 77 THR A CA 1
ATOM 535 C C . THR A 1 77 ? 1.330 6.153 13.672 1.00 56.00 77 THR A C 1
ATOM 537 O O . THR A 1 77 ? 1.879 5.750 12.644 1.00 56.00 77 THR A O 1
ATOM 540 N N . MET A 1 78 ? 0.389 7.111 13.639 1.00 66.50 78 MET A N 1
ATOM 541 C CA . MET A 1 78 ? -0.112 7.667 12.375 1.00 66.50 78 MET A CA 1
ATOM 542 C C . MET A 1 78 ? -0.878 9.005 12.499 1.00 66.50 78 MET A C 1
ATOM 544 O O . MET A 1 78 ? -1.515 9.238 13.524 1.00 66.50 78 MET A O 1
ATOM 548 N N . SER A 1 79 ? -0.871 9.830 11.434 1.00 56.94 79 SER A N 1
ATOM 549 C CA . SER A 1 79 ? -1.569 11.136 11.321 1.00 56.94 79 SER A CA 1
ATOM 550 C C . SER A 1 79 ? -2.145 11.426 9.913 1.00 56.94 79 SER A C 1
ATOM 552 O O . SER A 1 79 ? -1.679 10.859 8.927 1.00 56.94 79 SER A O 1
ATOM 554 N N . ASN A 1 80 ? -3.144 12.325 9.802 1.00 65.19 80 ASN A N 1
ATOM 555 C CA . ASN A 1 80 ? -3.945 12.595 8.581 1.00 65.19 80 ASN A CA 1
ATOM 556 C C . ASN A 1 80 ? -4.675 13.977 8.627 1.00 65.19 80 ASN A C 1
ATOM 558 O O . ASN A 1 80 ? -4.816 14.457 9.743 1.00 65.19 80 ASN A O 1
ATOM 562 N N . ILE A 1 81 ? -5.193 14.575 7.514 1.00 56.38 81 ILE A N 1
ATOM 563 C CA . ILE A 1 81 ? -6.162 15.739 7.426 1.00 56.38 81 ILE A CA 1
ATOM 564 C C . ILE A 1 81 ? -6.899 15.833 6.035 1.00 56.38 81 ILE A C 1
ATOM 566 O O . ILE A 1 81 ? -6.202 15.605 5.060 1.00 56.38 81 ILE A O 1
ATOM 570 N N . SER A 1 82 ? -8.198 16.259 5.946 1.00 55.06 82 SER A N 1
ATOM 571 C CA . SER A 1 82 ? -9.005 16.897 4.826 1.00 55.06 82 SER A CA 1
ATOM 572 C C . SER A 1 82 ? -10.362 16.290 4.321 1.00 55.06 82 SER A C 1
ATOM 574 O O . SER A 1 82 ? -10.514 15.083 4.182 1.00 55.06 82 SER A O 1
ATOM 576 N N . GLN A 1 83 ? -11.355 17.123 3.921 1.00 54.38 83 GLN A N 1
ATOM 577 C CA . GLN A 1 83 ? -12.336 16.763 2.858 1.00 54.38 83 GLN A CA 1
ATOM 578 C C . GLN A 1 83 ? -12.098 17.647 1.620 1.00 54.38 83 GLN A C 1
ATOM 580 O O . GLN A 1 83 ? -11.930 18.850 1.775 1.00 54.38 83 GLN A O 1
ATOM 585 N N . GLY A 1 84 ? -12.104 17.123 0.389 1.00 50.94 84 GLY A N 1
ATOM 586 C CA . GLY A 1 84 ? -12.209 15.696 0.045 1.00 50.94 84 GLY A CA 1
ATOM 587 C C . GLY A 1 84 ? -11.116 14.838 0.707 1.00 50.94 84 GLY A C 1
ATOM 588 O O . GLY A 1 84 ? -10.104 15.381 1.148 1.00 50.94 84 GLY A O 1
ATOM 589 N N . SER A 1 85 ? -11.400 13.550 0.886 1.00 54.19 85 SER A N 1
ATOM 590 C CA . SER A 1 85 ? -10.818 12.675 1.916 1.00 54.19 85 SER A CA 1
ATOM 591 C C . SER A 1 85 ? -9.298 12.560 1.935 1.00 54.19 85 SER A C 1
ATOM 593 O O . SER A 1 85 ? -8.626 12.795 0.930 1.00 54.19 85 SER A O 1
ATOM 595 N N . VAL A 1 86 ? -8.792 12.109 3.084 1.00 52.84 86 VAL A N 1
ATOM 596 C CA . VAL A 1 86 ? -7.461 11.533 3.292 1.00 52.84 86 VAL A CA 1
ATOM 597 C C . VAL A 1 86 ? -7.658 10.358 4.253 1.00 52.84 86 VAL A C 1
ATOM 599 O O . VAL A 1 86 ? -8.297 10.519 5.289 1.00 52.84 86 VAL A O 1
ATOM 602 N N . LEU A 1 87 ? -7.183 9.172 3.882 1.00 55.75 87 LEU A N 1
ATOM 603 C CA . LEU A 1 87 ? -7.258 7.932 4.664 1.00 55.75 87 LEU A CA 1
ATOM 604 C C . LEU A 1 87 ? -5.848 7.362 4.772 1.00 55.75 87 LEU A C 1
ATOM 606 O O . LEU A 1 87 ? -5.034 7.546 3.875 1.00 55.75 87 LEU A O 1
ATOM 610 N N . THR A 1 88 ? -5.549 6.714 5.886 1.00 55.25 88 THR A N 1
ATOM 611 C CA . THR A 1 88 ? -4.217 6.243 6.249 1.00 55.25 88 THR A CA 1
ATOM 612 C C . THR A 1 88 ? -4.442 4.989 7.111 1.00 55.25 88 THR A C 1
ATOM 614 O O . THR A 1 88 ? -5.318 5.021 7.970 1.00 55.25 88 THR A O 1
ATOM 617 N N . MET A 1 89 ? -3.763 3.857 6.866 1.00 59.00 89 MET A N 1
ATOM 618 C CA . MET A 1 89 ? -3.997 2.588 7.596 1.00 59.00 89 MET A CA 1
ATOM 619 C C . MET A 1 89 ? -2.715 1.746 7.755 1.00 59.00 89 MET A C 1
ATOM 621 O O . MET A 1 89 ? -2.034 1.454 6.787 1.00 59.00 89 MET A O 1
ATOM 625 N N . SER A 1 90 ? -2.386 1.337 8.972 1.00 54.84 90 SER A N 1
ATOM 626 C CA . SER A 1 90 ? -1.146 0.702 9.406 1.00 54.84 90 SER A CA 1
ATOM 627 C C . SER A 1 90 ? -1.459 -0.602 10.149 1.00 54.84 90 SER A C 1
ATOM 629 O O . SER A 1 90 ? -2.405 -0.675 10.929 1.00 54.84 90 SER A O 1
ATOM 631 N N . ASN A 1 91 ? -0.641 -1.639 9.960 1.00 59.19 91 ASN A N 1
ATOM 632 C CA . ASN A 1 91 ? -0.716 -2.875 10.753 1.00 59.19 91 ASN A CA 1
ATOM 633 C C . ASN A 1 91 ? 0.680 -3.497 10.989 1.00 59.19 91 ASN A C 1
ATOM 635 O O . ASN A 1 91 ? 1.677 -2.824 10.735 1.00 59.19 91 ASN A O 1
ATOM 639 N N . ILE A 1 92 ? 0.773 -4.688 11.598 1.00 60.28 92 ILE A N 1
ATOM 640 C CA . ILE A 1 92 ? 1.962 -5.149 12.356 1.00 60.28 92 ILE A CA 1
ATOM 641 C C . ILE A 1 92 ? 1.926 -6.643 12.710 1.00 60.28 92 ILE A C 1
ATOM 643 O O . ILE A 1 92 ? 0.864 -7.254 12.678 1.00 60.28 92 ILE A O 1
ATOM 647 N N . SER A 1 93 ? 3.068 -7.186 13.161 1.00 55.59 93 SER A N 1
ATOM 648 C CA . SER A 1 93 ? 3.241 -8.022 14.377 1.00 55.59 93 SER A CA 1
ATOM 649 C C . SER A 1 93 ? 4.167 -9.257 14.218 1.00 55.59 93 SER A C 1
ATOM 651 O O . SER A 1 93 ? 4.042 -10.018 13.269 1.00 55.59 93 SER A O 1
ATOM 653 N N . GLN A 1 94 ? 5.098 -9.539 15.144 1.00 62.62 94 GLN A N 1
ATOM 654 C CA . GLN A 1 94 ? 5.711 -8.534 16.006 1.00 62.62 94 GLN A CA 1
ATOM 655 C C . GLN A 1 94 ? 7.183 -8.727 16.384 1.00 62.62 94 GLN A C 1
ATOM 657 O O . GLN A 1 94 ? 7.588 -9.629 17.109 1.00 62.62 94 GLN A O 1
ATOM 662 N N . GLY A 1 95 ? 7.940 -7.749 15.904 1.00 62.59 95 GLY A N 1
ATOM 663 C CA . GLY A 1 95 ? 9.132 -7.149 16.504 1.00 62.59 95 GLY A CA 1
ATOM 664 C C . GLY A 1 95 ? 9.328 -5.757 15.875 1.00 62.59 95 GLY A C 1
ATOM 665 O O . GLY A 1 95 ? 10.446 -5.326 15.637 1.00 62.59 95 GLY A O 1
ATOM 666 N N . SER A 1 96 ? 8.226 -5.149 15.429 1.00 67.69 96 SER A N 1
ATOM 667 C CA . SER A 1 96 ? 8.124 -4.258 14.282 1.00 67.69 96 SER A CA 1
ATOM 668 C C . SER A 1 96 ? 7.567 -2.882 14.619 1.00 67.69 96 SER A C 1
ATOM 670 O O . SER A 1 96 ? 6.600 -2.784 15.370 1.00 67.69 96 SER A O 1
ATOM 672 N N . VAL A 1 97 ? 8.092 -1.850 13.966 1.00 70.69 97 VAL A N 1
ATOM 673 C CA . VAL A 1 97 ? 7.619 -0.465 14.051 1.00 70.69 97 VAL A CA 1
ATOM 674 C C . VAL A 1 97 ? 6.999 -0.037 12.723 1.00 70.69 97 VAL A C 1
ATOM 676 O O . VAL A 1 97 ? 7.542 -0.349 11.665 1.00 70.69 97 VAL A O 1
ATOM 679 N N . LEU A 1 98 ? 5.917 0.745 12.754 1.00 74.88 98 LEU A N 1
ATOM 680 C CA . LEU A 1 98 ? 5.506 1.539 11.587 1.00 74.88 98 LEU A CA 1
ATOM 681 C C . LEU A 1 98 ? 4.973 2.943 11.934 1.00 74.88 98 LEU A C 1
ATOM 683 O O . LEU A 1 98 ? 4.246 3.165 12.904 1.00 74.88 98 LEU A O 1
ATOM 687 N N . THR A 1 99 ? 5.364 3.901 11.101 1.00 74.19 99 THR A N 1
ATOM 688 C CA . THR A 1 99 ? 4.981 5.313 11.171 1.00 74.19 99 THR A CA 1
ATOM 689 C C . THR A 1 99 ? 4.409 5.762 9.831 1.00 74.19 99 THR A C 1
ATOM 691 O O . THR A 1 99 ? 5.012 5.496 8.790 1.00 74.19 99 THR A O 1
ATOM 694 N N . MET A 1 100 ? 3.282 6.477 9.826 1.00 76.06 100 MET A N 1
ATOM 695 C CA . MET A 1 100 ? 2.741 7.028 8.580 1.00 76.06 100 MET A CA 1
ATOM 696 C C . MET A 1 100 ? 2.048 8.388 8.741 1.00 76.06 100 MET A C 1
ATOM 698 O O . MET A 1 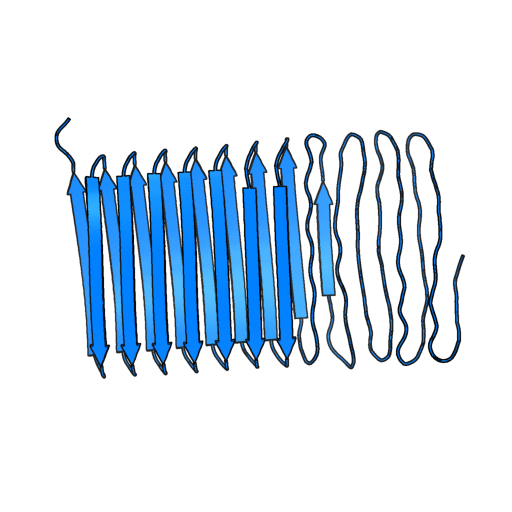100 ? 1.208 8.579 9.618 1.00 76.06 100 MET A O 1
ATOM 702 N N . SER A 1 101 ? 2.368 9.310 7.834 1.00 72.62 101 SER A N 1
ATOM 703 C CA . SER A 1 101 ? 1.856 10.685 7.809 1.00 72.62 101 SER A CA 1
ATOM 704 C C . SER A 1 101 ? 1.249 11.016 6.450 1.00 72.62 101 SER A C 1
ATOM 706 O O . SER A 1 101 ? 1.877 10.766 5.419 1.00 72.62 101 SER A O 1
ATOM 708 N N . ASN A 1 102 ? 0.054 11.611 6.440 1.00 74.12 102 ASN A N 1
ATOM 709 C CA . ASN A 1 102 ? -0.689 11.866 5.208 1.00 74.12 102 ASN A CA 1
ATOM 710 C C . ASN A 1 102 ? -1.374 13.244 5.168 1.00 74.12 102 ASN A C 1
ATOM 712 O O . ASN A 1 102 ? -2.029 13.657 6.126 1.00 74.12 102 ASN A O 1
ATOM 716 N N . ILE A 1 103 ? -1.261 13.932 4.031 1.00 73.56 103 ILE A N 1
ATOM 717 C CA . ILE A 1 103 ? -1.936 15.199 3.728 1.00 73.56 103 ILE A CA 1
ATOM 718 C C . ILE A 1 103 ? -2.509 15.123 2.309 1.00 73.56 103 ILE A C 1
ATOM 720 O O . ILE A 1 103 ? -1.836 14.674 1.378 1.00 73.56 103 ILE A O 1
ATOM 724 N N . SER A 1 104 ? -3.731 15.619 2.107 1.00 66.69 104 SER A N 1
ATOM 725 C CA . SER A 1 104 ? -4.264 15.844 0.763 1.00 66.69 104 SER A CA 1
ATOM 726 C C . SER A 1 104 ? -5.383 16.877 0.696 1.00 66.69 104 SER A C 1
ATOM 728 O O . SER A 1 104 ? -5.770 17.464 1.702 1.00 66.69 104 SER A O 1
ATOM 730 N N . GLN A 1 105 ? -5.901 17.081 -0.517 1.00 74.19 105 GLN A N 1
ATOM 731 C CA . GLN A 1 105 ? -7.313 17.382 -0.733 1.00 74.19 105 GLN A CA 1
ATOM 732 C C . GLN A 1 105 ? -7.886 16.421 -1.792 1.00 74.19 105 GLN A C 1
ATOM 734 O O . GLN A 1 105 ? -7.355 16.321 -2.900 1.00 74.19 105 GLN A O 1
ATOM 739 N N . GLY A 1 106 ? -8.975 15.718 -1.471 1.00 69.31 106 GLY A N 1
ATOM 740 C CA . GLY A 1 106 ? -9.711 14.871 -2.423 1.00 69.31 106 GLY A CA 1
ATOM 741 C C . GLY A 1 106 ? -8.993 13.599 -2.866 1.00 69.31 106 GLY A C 1
ATOM 742 O O . GLY A 1 106 ? -9.163 13.201 -4.012 1.00 69.31 106 GLY A O 1
ATOM 743 N N . SER A 1 107 ? -8.182 12.987 -2.005 1.00 73.31 107 SER A N 1
ATOM 744 C CA . SER A 1 107 ? -7.345 11.834 -2.364 1.00 73.31 107 SER A CA 1
ATOM 745 C C . SER A 1 107 ? -7.699 10.586 -1.551 1.00 73.31 107 SER A C 1
ATOM 747 O O . SER A 1 107 ? -8.587 10.576 -0.694 1.00 73.31 107 SER A O 1
ATOM 749 N N . VAL A 1 108 ? -6.986 9.503 -1.832 1.00 76.38 108 VAL A N 1
ATOM 750 C CA . VAL A 1 108 ? -7.083 8.231 -1.120 1.00 76.38 108 VAL A CA 1
ATOM 751 C C . VAL A 1 108 ? -5.670 7.749 -0.820 1.00 76.38 108 VAL A C 1
ATOM 753 O O . VAL A 1 108 ? -4.806 7.776 -1.694 1.00 76.38 108 VAL A O 1
ATOM 756 N N . LEU A 1 109 ? -5.438 7.281 0.401 1.00 76.19 109 LEU A N 1
ATOM 757 C CA . LEU A 1 109 ? -4.298 6.429 0.716 1.00 76.19 109 LEU A CA 1
ATOM 758 C C . LEU A 1 109 ? -4.816 5.197 1.459 1.00 76.19 109 LEU A C 1
ATOM 760 O O . LEU A 1 109 ? -5.748 5.270 2.256 1.00 76.19 109 LEU A O 1
ATOM 764 N N . THR A 1 110 ? -4.188 4.070 1.168 1.00 80.56 110 THR A N 1
ATOM 765 C CA . THR A 1 110 ? -4.397 2.777 1.799 1.00 80.56 110 THR A CA 1
ATOM 766 C C . THR A 1 110 ? -3.026 2.140 1.991 1.00 80.56 110 THR A C 1
ATOM 768 O O . THR A 1 110 ? -2.231 2.070 1.054 1.00 80.56 110 THR A O 1
ATOM 771 N N . MET A 1 111 ? -2.735 1.652 3.192 1.00 78.69 111 MET A N 1
ATOM 772 C CA . MET A 1 111 ? -1.566 0.813 3.445 1.00 78.69 111 MET A CA 1
ATOM 773 C C . MET A 1 111 ? -2.006 -0.452 4.194 1.00 78.69 111 MET A C 1
ATOM 775 O O . MET A 1 111 ? -3.026 -0.488 4.884 1.00 78.69 111 MET A O 1
ATOM 779 N N . SER A 1 112 ? -1.256 -1.532 4.013 1.00 79.00 112 SER A N 1
ATOM 780 C CA . SER A 1 112 ? -1.293 -2.730 4.844 1.00 79.00 112 SER A CA 1
ATOM 781 C C . SER A 1 112 ? 0.134 -3.216 5.094 1.00 79.00 112 SER A C 1
ATOM 783 O O . SER A 1 112 ? 0.990 -3.112 4.218 1.00 79.00 112 SER A O 1
ATOM 785 N N . ASN A 1 113 ? 0.405 -3.713 6.301 1.00 77.44 113 ASN A N 1
ATOM 786 C CA . ASN A 1 113 ? 1.742 -4.119 6.737 1.00 77.44 113 ASN A CA 1
ATOM 787 C C . ASN A 1 113 ? 1.657 -5.347 7.650 1.00 77.44 113 ASN A C 1
ATOM 789 O O . ASN A 1 113 ? 0.864 -5.353 8.589 1.00 77.44 113 ASN A O 1
ATOM 793 N N . ILE A 1 114 ? 2.496 -6.352 7.405 1.00 79.94 114 ILE A N 1
ATOM 794 C CA . ILE A 1 114 ? 2.674 -7.528 8.266 1.00 79.94 114 ILE A CA 1
ATOM 795 C C . ILE A 1 114 ? 4.171 -7.680 8.522 1.00 79.94 114 ILE A C 1
ATOM 797 O O . ILE A 1 114 ? 4.943 -7.864 7.584 1.00 79.94 114 ILE A O 1
ATOM 801 N N . SER A 1 115 ? 4.595 -7.582 9.783 1.00 72.69 115 SER A N 1
ATOM 802 C CA . SER A 1 115 ? 5.992 -7.265 10.089 1.00 72.69 115 SER A CA 1
ATOM 803 C C . SER A 1 115 ? 6.527 -7.923 11.365 1.00 72.69 115 SER A C 1
ATOM 805 O O . SER A 1 115 ? 5.994 -7.743 12.458 1.00 72.69 115 SER A O 1
ATOM 807 N N . GLN A 1 116 ? 7.648 -8.641 11.247 1.00 81.19 116 GLN A N 1
ATOM 808 C CA . GLN A 1 116 ? 8.358 -9.276 12.366 1.00 81.19 116 GLN A CA 1
ATOM 809 C C . GLN A 1 116 ? 9.804 -8.765 12.416 1.00 81.19 116 GLN A C 1
ATOM 811 O O . GLN A 1 116 ? 10.617 -9.128 11.571 1.00 81.19 116 GLN A O 1
ATOM 816 N N . GLY A 1 117 ? 10.150 -7.934 13.402 1.00 78.19 117 GLY A N 1
ATOM 817 C CA . GLY A 1 117 ? 11.489 -7.326 13.487 1.00 78.19 117 GLY A CA 1
ATOM 818 C C . GLY A 1 117 ? 11.727 -6.151 12.525 1.00 78.19 117 GLY A C 1
ATOM 819 O O . GLY A 1 117 ? 12.873 -5.760 12.335 1.00 78.19 117 GLY A O 1
ATOM 820 N N . SER A 1 118 ? 10.684 -5.646 11.858 1.00 81.94 118 SER A N 1
ATOM 821 C CA . SER A 1 118 ? 10.800 -4.732 10.707 1.00 81.94 118 SER A CA 1
ATOM 822 C C . SER A 1 118 ? 10.443 -3.280 11.029 1.00 81.94 118 SER A C 1
ATOM 824 O O . SER A 1 118 ? 9.691 -3.019 11.963 1.00 81.94 118 SER A O 1
ATOM 826 N N . VAL A 1 119 ? 10.897 -2.329 10.214 1.00 80.25 119 VAL A N 1
ATOM 827 C CA . VAL A 1 119 ? 10.567 -0.900 10.342 1.00 80.25 119 VAL A CA 1
ATOM 828 C C . VAL A 1 119 ? 9.954 -0.389 9.041 1.00 80.25 119 VAL A C 1
ATOM 830 O O . VAL A 1 119 ? 10.580 -0.507 7.995 1.00 80.25 119 VAL A O 1
ATOM 833 N N . LEU A 1 120 ? 8.770 0.222 9.090 1.00 85.12 120 LEU A N 1
ATOM 834 C CA . LEU A 1 120 ? 8.139 0.850 7.923 1.00 85.12 120 LEU A CA 1
ATOM 835 C C . LEU A 1 120 ? 7.784 2.325 8.190 1.00 85.12 120 LEU A C 1
ATOM 837 O O . LEU A 1 120 ? 7.188 2.672 9.204 1.00 85.12 120 LEU A O 1
ATOM 841 N N . THR A 1 121 ? 8.153 3.212 7.270 1.00 82.75 121 THR A N 1
ATOM 842 C CA . THR A 1 121 ? 7.891 4.656 7.329 1.00 82.75 121 THR A CA 1
ATOM 843 C C . THR A 1 121 ? 7.284 5.138 6.013 1.00 82.75 121 THR A C 1
ATOM 845 O O . THR A 1 121 ? 7.855 4.889 4.953 1.00 82.75 121 THR A O 1
ATOM 848 N N . MET A 1 122 ? 6.166 5.869 6.058 1.00 85.00 122 MET A N 1
ATOM 849 C CA . MET A 1 122 ? 5.573 6.512 4.876 1.00 85.00 122 MET A CA 1
ATOM 850 C C . MET A 1 122 ? 5.218 7.983 5.133 1.00 85.00 122 MET A C 1
ATOM 852 O O . MET A 1 122 ? 4.585 8.318 6.132 1.00 85.00 122 MET A O 1
ATOM 856 N N . THR A 1 123 ? 5.554 8.849 4.176 1.00 79.81 123 THR A N 1
ATOM 857 C CA . THR A 1 123 ? 5.029 10.218 4.064 1.00 79.81 123 THR A CA 1
ATOM 858 C C . THR A 1 123 ? 4.309 10.392 2.729 1.00 79.81 123 THR A C 1
ATOM 860 O O . THR A 1 123 ? 4.883 10.092 1.682 1.00 79.81 123 THR A O 1
ATOM 863 N N . ASN A 1 124 ? 3.073 10.896 2.751 1.00 83.12 124 ASN A N 1
ATOM 864 C CA . ASN A 1 124 ? 2.275 11.156 1.552 1.00 83.12 124 ASN A CA 1
ATOM 865 C C . ASN A 1 124 ? 1.724 12.589 1.519 1.00 83.12 124 ASN A C 1
ATOM 867 O O . ASN A 1 124 ? 1.091 13.042 2.473 1.00 83.12 124 ASN A O 1
ATOM 871 N N . ILE A 1 125 ? 1.907 13.263 0.383 1.00 82.69 125 ILE A N 1
ATOM 872 C CA . ILE A 1 125 ? 1.232 14.512 0.024 1.00 82.69 125 ILE A CA 1
ATOM 873 C C . ILE A 1 125 ? 0.501 14.278 -1.300 1.00 82.69 125 ILE A C 1
ATOM 875 O O . ILE A 1 125 ? 1.089 13.781 -2.262 1.00 82.69 125 ILE A O 1
ATOM 879 N N . SER A 1 126 ? -0.786 14.617 -1.357 1.00 78.38 126 SER A N 1
ATOM 880 C CA . SER A 1 126 ? -1.634 14.299 -2.512 1.00 78.38 126 SER A CA 1
ATOM 881 C C . SER A 1 126 ? -2.667 15.386 -2.852 1.00 78.38 126 SER A C 1
ATOM 883 O O . SER A 1 126 ? -3.059 16.191 -2.011 1.00 78.38 126 SER A O 1
ATOM 885 N N . GLN A 1 127 ? -3.143 15.424 -4.093 1.00 84.69 127 GLN A N 1
ATOM 886 C CA . GLN A 1 127 ? -4.359 16.157 -4.468 1.00 84.69 127 GLN A CA 1
ATOM 887 C C . GLN A 1 127 ? -5.067 15.393 -5.586 1.00 84.69 127 GLN A C 1
ATOM 889 O O . GLN A 1 127 ? -4.456 15.145 -6.625 1.00 84.69 127 GLN A O 1
ATOM 894 N N . GLY A 1 128 ? -6.316 14.966 -5.386 1.00 81.06 128 GLY A N 1
ATOM 895 C CA . GLY A 1 128 ? -7.016 14.105 -6.352 1.00 81.06 128 GLY A CA 1
ATOM 896 C C . GLY A 1 128 ? -6.288 12.788 -6.669 1.00 81.06 128 GLY A C 1
ATOM 897 O O . GLY A 1 128 ? -6.402 12.297 -7.786 1.00 81.06 128 GLY A O 1
ATOM 898 N N . SER A 1 129 ? -5.447 12.280 -5.758 1.00 83.88 129 SER A N 1
ATOM 899 C CA . SER A 1 129 ? -4.521 11.160 -6.027 1.00 83.88 129 SER A CA 1
ATOM 900 C C . SER A 1 129 ? -4.924 9.873 -5.300 1.00 83.88 129 SER A C 1
ATOM 902 O O . SER A 1 129 ? -5.759 9.895 -4.398 1.00 83.88 129 SER A O 1
ATOM 904 N N . VAL A 1 130 ? -4.312 8.746 -5.665 1.00 83.00 130 VAL A N 1
ATOM 905 C CA . VAL A 1 130 ? -4.518 7.443 -5.014 1.00 83.00 130 VAL A CA 1
ATOM 906 C C . VAL A 1 130 ? -3.167 6.809 -4.685 1.00 83.00 130 VAL A C 1
ATOM 908 O O . VAL A 1 130 ? -2.343 6.624 -5.577 1.00 83.00 130 VAL A O 1
ATOM 911 N N . LEU A 1 131 ? -2.947 6.441 -3.423 1.00 85.62 131 LEU A N 1
ATOM 912 C CA . LEU A 1 131 ? -1.761 5.716 -2.959 1.00 85.62 131 LEU A CA 1
ATOM 913 C C . LEU A 1 131 ? -2.160 4.383 -2.313 1.00 85.62 131 LEU A C 1
ATOM 915 O O . LEU A 1 131 ? -2.970 4.351 -1.395 1.00 85.62 131 LEU A O 1
ATOM 919 N N . THR A 1 132 ? -1.576 3.279 -2.772 1.00 86.38 132 THR A N 1
ATOM 920 C CA . THR A 1 132 ? -1.782 1.932 -2.222 1.00 86.38 132 THR A CA 1
ATOM 921 C C . THR A 1 132 ? -0.437 1.275 -1.907 1.00 86.38 132 THR A C 1
ATOM 923 O O . THR A 1 132 ? 0.421 1.182 -2.784 1.00 86.38 132 THR A O 1
ATOM 926 N N . MET A 1 133 ? -0.246 0.788 -0.678 1.00 87.94 133 MET A N 1
ATOM 927 C CA . MET A 1 133 ? 0.943 0.028 -0.263 1.00 87.94 133 MET A CA 1
ATOM 928 C C . MET A 1 133 ? 0.572 -1.290 0.426 1.00 87.94 133 MET A C 1
ATOM 930 O O . MET A 1 133 ? -0.273 -1.305 1.318 1.00 87.94 133 MET A O 1
ATOM 934 N N . SER A 1 134 ? 1.304 -2.354 0.101 1.00 83.44 134 SER A N 1
ATOM 935 C CA . SER A 1 134 ? 1.303 -3.623 0.836 1.00 83.44 134 SER A CA 1
ATOM 936 C C . SER A 1 134 ? 2.736 -4.056 1.170 1.00 83.44 134 SER A C 1
ATOM 938 O O . SER A 1 134 ? 3.514 -4.354 0.262 1.00 83.44 134 SER A O 1
ATOM 940 N N . ASP A 1 135 ? 3.084 -4.119 2.457 1.00 84.50 135 ASP A N 1
ATOM 941 C CA . ASP A 1 135 ? 4.377 -4.622 2.953 1.00 84.50 135 ASP A CA 1
ATOM 942 C C . ASP A 1 135 ? 4.224 -5.955 3.700 1.00 84.50 135 ASP A C 1
ATOM 944 O O . ASP A 1 135 ? 3.305 -6.136 4.504 1.00 84.50 135 ASP A O 1
ATOM 948 N N . ILE A 1 136 ? 5.146 -6.886 3.447 1.00 84.50 136 ILE A N 1
ATOM 949 C CA . ILE A 1 136 ? 5.301 -8.118 4.229 1.00 84.50 136 ILE A CA 1
ATOM 950 C C . ILE A 1 136 ? 6.787 -8.275 4.532 1.00 84.50 136 ILE A C 1
ATOM 952 O O . ILE A 1 136 ? 7.568 -8.651 3.658 1.00 84.50 136 ILE A O 1
ATOM 956 N N . SER A 1 137 ? 7.186 -7.994 5.768 1.00 81.56 137 SER A N 1
ATOM 957 C CA . SER A 1 137 ? 8.591 -7.815 6.129 1.00 81.56 137 SER A CA 1
ATOM 958 C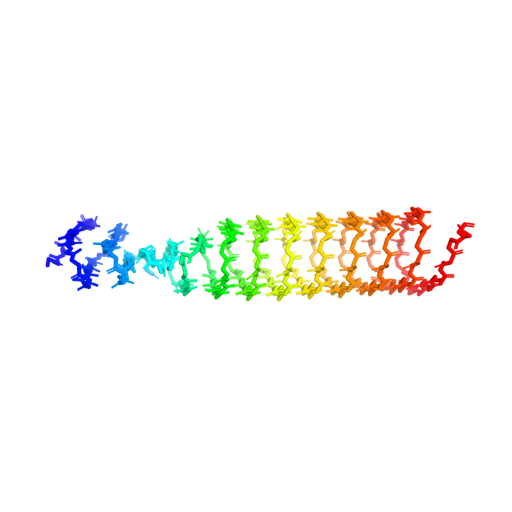 C . SER A 1 137 ? 9.039 -8.684 7.306 1.00 81.56 137 SER A C 1
ATOM 960 O O . SER A 1 137 ? 8.356 -8.803 8.326 1.00 81.56 137 SER A O 1
ATOM 962 N N . LYS A 1 138 ? 10.250 -9.246 7.214 1.00 88.25 138 LYS A N 1
ATOM 963 C CA . LYS A 1 138 ? 10.947 -9.874 8.349 1.00 88.25 138 LYS A CA 1
ATOM 964 C C . LYS A 1 138 ? 12.351 -9.307 8.513 1.00 88.25 138 LYS A C 1
ATOM 966 O O . LYS A 1 138 ? 13.204 -9.556 7.667 1.00 88.25 138 LYS A O 1
ATOM 971 N N . GLY A 1 139 ? 12.603 -8.580 9.601 1.00 85.12 139 GLY A N 1
ATOM 972 C CA . GLY A 1 139 ? 13.900 -7.943 9.858 1.00 85.12 139 GLY A CA 1
ATOM 973 C C . GLY A 1 139 ? 14.303 -6.935 8.776 1.00 85.12 139 GLY A C 1
ATOM 974 O O . GLY A 1 139 ? 15.486 -6.821 8.471 1.00 85.12 139 GLY A O 1
ATOM 975 N N . SER A 1 140 ? 13.327 -6.282 8.139 1.00 88.94 140 SER A N 1
ATOM 976 C CA . SER A 1 140 ? 13.533 -5.405 6.975 1.00 88.94 140 SER A CA 1
ATOM 977 C C . SER A 1 140 ? 13.158 -3.953 7.278 1.00 88.94 140 SER A C 1
ATOM 979 O O . SER A 1 140 ? 12.431 -3.679 8.231 1.00 88.94 140 SER A O 1
ATOM 981 N N . VAL A 1 141 ? 13.612 -3.020 6.442 1.00 87.31 141 VAL A N 1
ATOM 982 C CA . VAL A 1 141 ? 13.312 -1.585 6.548 1.00 87.31 141 VAL A CA 1
ATOM 983 C C . VAL A 1 141 ? 12.669 -1.086 5.252 1.00 87.31 141 VAL A C 1
ATOM 985 O O . VAL A 1 141 ? 13.237 -1.274 4.181 1.00 87.31 141 VAL A O 1
ATOM 988 N N . LEU A 1 142 ? 11.518 -0.419 5.337 1.00 89.75 142 LEU A N 1
ATOM 989 C CA . LEU A 1 142 ? 10.831 0.221 4.210 1.00 89.75 142 LEU A CA 1
ATOM 990 C C . LEU A 1 142 ? 10.613 1.712 4.501 1.00 89.75 142 LEU A C 1
ATOM 992 O O . LEU A 1 142 ? 10.042 2.079 5.522 1.00 89.75 142 LEU A O 1
ATOM 996 N N . THR A 1 143 ? 11.060 2.583 3.601 1.00 88.56 143 THR A N 1
ATOM 997 C CA . THR A 1 143 ? 10.855 4.036 3.663 1.00 88.56 143 THR A CA 1
ATOM 998 C C . THR A 1 143 ? 10.245 4.536 2.356 1.00 88.56 143 THR A C 1
ATOM 1000 O O . THR A 1 143 ? 10.810 4.305 1.290 1.00 88.56 143 THR A O 1
ATOM 1003 N N . MET A 1 144 ? 9.117 5.247 2.424 1.00 91.00 144 MET A N 1
ATOM 1004 C CA . MET A 1 144 ? 8.463 5.881 1.273 1.00 91.00 144 MET A CA 1
ATOM 1005 C C . MET A 1 144 ? 8.203 7.373 1.509 1.00 91.00 144 MET A C 1
ATOM 1007 O O . MET A 1 144 ? 7.662 7.765 2.543 1.00 91.00 144 MET A O 1
ATOM 1011 N N . SER A 1 145 ? 8.495 8.185 0.495 1.00 86.19 145 SER A N 1
ATOM 1012 C CA . SER A 1 145 ? 7.996 9.555 0.334 1.00 86.19 145 SER A CA 1
ATOM 1013 C C . SER A 1 145 ? 7.256 9.692 -1.000 1.00 86.19 145 SER A C 1
ATOM 1015 O O . SER A 1 145 ? 7.796 9.310 -2.036 1.00 86.19 145 SER A O 1
ATOM 1017 N N . ASN A 1 146 ? 6.042 10.245 -0.989 1.00 88.50 146 ASN A N 1
ATOM 1018 C CA . ASN A 1 146 ? 5.242 10.500 -2.193 1.00 88.50 146 ASN A CA 1
ATOM 1019 C C . ASN A 1 146 ? 4.709 11.941 -2.231 1.00 88.50 146 ASN A C 1
ATOM 1021 O O . ASN A 1 146 ? 4.151 12.422 -1.241 1.00 88.50 146 ASN A O 1
ATOM 1025 N N . ILE A 1 147 ? 4.822 12.597 -3.389 1.00 88.31 147 ILE A N 1
ATOM 1026 C CA . ILE A 1 147 ? 4.186 13.885 -3.696 1.00 88.31 147 ILE A CA 1
ATOM 1027 C C . ILE A 1 147 ? 3.418 13.749 -5.014 1.00 88.31 147 ILE A C 1
ATOM 1029 O O . ILE A 1 147 ? 4.017 13.621 -6.080 1.00 88.31 147 ILE A O 1
ATOM 1033 N N . SER A 1 148 ? 2.088 13.820 -4.951 1.00 85.75 148 SER A N 1
ATOM 1034 C CA . SER A 1 148 ? 1.208 13.454 -6.067 1.00 85.75 148 SER A CA 1
ATOM 1035 C C . SER A 1 148 ? 0.111 14.486 -6.366 1.00 85.75 148 SER A C 1
ATOM 1037 O O . SER A 1 148 ? -0.445 15.117 -5.468 1.00 85.75 148 SER A O 1
ATOM 1039 N N . GLN A 1 149 ? -0.219 14.665 -7.648 1.00 90.38 149 GLN A N 1
ATOM 1040 C CA . GLN A 1 149 ? -1.364 15.462 -8.106 1.00 90.38 149 GLN A CA 1
ATOM 1041 C C . GLN A 1 149 ? -2.064 14.751 -9.271 1.00 90.38 149 GLN A C 1
ATOM 1043 O O . GLN A 1 149 ? -1.496 14.642 -10.357 1.00 90.38 149 GLN A O 1
ATOM 1048 N N . GLY A 1 150 ? -3.292 14.273 -9.059 1.00 87.62 150 GLY A N 1
ATOM 1049 C CA . GLY A 1 150 ? -4.047 13.485 -10.041 1.00 87.62 150 GLY A CA 1
ATOM 1050 C C . GLY A 1 150 ? -3.381 12.156 -10.421 1.00 87.62 150 GLY A C 1
ATOM 1051 O O . GLY A 1 150 ? -3.559 11.699 -11.547 1.00 87.62 150 GLY A O 1
ATOM 1052 N N . SER A 1 151 ? -2.560 11.584 -9.534 1.00 90.25 151 SER A N 1
ATOM 1053 C CA . SER A 1 151 ? -1.695 10.429 -9.831 1.00 90.25 151 SER A CA 1
ATOM 1054 C C . SER A 1 151 ? -2.094 9.177 -9.050 1.00 90.25 151 SER A C 1
ATOM 1056 O O . SER A 1 151 ? -2.747 9.265 -8.010 1.00 90.25 151 SER A O 1
ATOM 1058 N N . VAL A 1 152 ? -1.661 8.011 -9.532 1.00 88.88 152 VAL A N 1
ATOM 1059 C CA . VAL A 1 152 ? -1.884 6.702 -8.900 1.00 88.88 152 VAL A CA 1
ATOM 1060 C C . VAL A 1 152 ? -0.541 6.039 -8.596 1.00 88.88 152 VAL A C 1
ATOM 1062 O O . VAL A 1 152 ? 0.231 5.777 -9.514 1.00 88.88 152 VAL A O 1
ATOM 1065 N N . LEU A 1 153 ? -0.276 5.726 -7.327 1.00 90.12 153 LEU A N 1
ATOM 1066 C CA . LEU A 1 153 ? 0.919 5.010 -6.868 1.00 90.12 153 LEU A CA 1
ATOM 1067 C C . LEU A 1 153 ? 0.514 3.699 -6.179 1.00 90.12 153 LEU A C 1
ATOM 1069 O O . LEU A 1 153 ? -0.264 3.703 -5.229 1.00 90.12 153 LEU A O 1
ATOM 1073 N N . THR A 1 154 ? 1.043 2.573 -6.656 1.00 90.75 154 THR A N 1
ATOM 1074 C CA . THR A 1 154 ? 0.820 1.224 -6.112 1.00 90.75 154 THR A CA 1
ATOM 1075 C C . THR A 1 154 ? 2.152 0.540 -5.807 1.00 90.75 154 THR A C 1
ATOM 1077 O O . THR A 1 154 ? 3.016 0.461 -6.679 1.00 90.75 154 THR A O 1
ATOM 1080 N N . MET A 1 155 ? 2.320 0.011 -4.592 1.00 92.06 155 MET A N 1
ATOM 1081 C CA . MET A 1 155 ? 3.524 -0.714 -4.164 1.00 92.06 155 MET A CA 1
ATOM 1082 C C . MET A 1 155 ? 3.201 -2.044 -3.471 1.00 92.06 155 MET A C 1
ATOM 1084 O O . MET A 1 155 ? 2.352 -2.094 -2.584 1.00 92.06 155 MET A O 1
ATOM 1088 N N . SER A 1 156 ? 3.948 -3.098 -3.816 1.00 88.75 156 SER A N 1
ATOM 1089 C CA . SER A 1 156 ? 3.974 -4.391 -3.115 1.00 88.75 156 SER A CA 1
ATOM 1090 C C . SER A 1 156 ? 5.411 -4.808 -2.767 1.00 88.75 156 SER A C 1
ATOM 1092 O O . SER A 1 156 ? 6.261 -4.869 -3.658 1.00 88.75 156 SER A O 1
ATOM 1094 N N . ASN A 1 157 ? 5.685 -5.115 -1.491 1.00 88.50 157 ASN A N 1
ATOM 1095 C CA . ASN A 1 157 ? 7.032 -5.423 -0.984 1.00 88.50 157 ASN A CA 1
ATOM 1096 C C .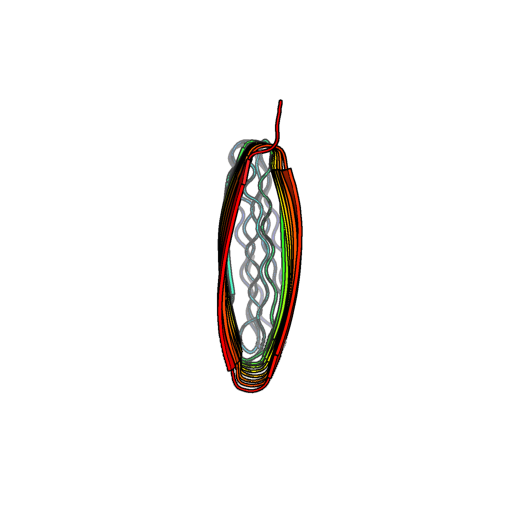 ASN A 1 157 ? 7.084 -6.627 -0.007 1.00 88.50 157 ASN A C 1
ATOM 1098 O O . ASN A 1 157 ? 7.086 -6.445 1.210 1.00 88.50 157 ASN A O 1
ATOM 1102 N N . PRO A 1 158 ? 7.168 -7.875 -0.496 1.00 88.62 158 PRO A N 1
ATOM 1103 C CA . PRO A 1 158 ? 7.692 -9.003 0.280 1.00 88.62 158 PRO A CA 1
ATOM 1104 C C . PRO A 1 158 ? 9.219 -8.905 0.495 1.00 88.62 158 PRO A C 1
ATOM 1106 O O . PRO A 1 158 ? 10.009 -8.944 -0.454 1.00 88.62 158 PRO A O 1
ATOM 1109 N N . SER A 1 159 ? 9.658 -8.823 1.756 1.00 87.31 159 SER A N 1
ATOM 1110 C CA . SER A 1 159 ? 11.064 -8.596 2.120 1.00 87.31 159 SER A CA 1
ATOM 1111 C C . SER A 1 159 ? 11.550 -9.396 3.342 1.00 87.31 159 SER A C 1
ATOM 1113 O O . SER A 1 159 ? 10.860 -9.519 4.354 1.00 87.31 159 SER A O 1
ATOM 1115 N N . GLN A 1 160 ? 12.793 -9.887 3.299 1.00 91.50 160 GLN A N 1
ATOM 1116 C CA . GLN A 1 160 ? 13.487 -10.487 4.448 1.00 91.50 160 GLN A CA 1
ATOM 1117 C C . GLN A 1 160 ? 14.919 -9.952 4.570 1.00 91.50 160 GLN A C 1
ATOM 1119 O O . GLN A 1 160 ? 15.718 -10.140 3.654 1.00 91.50 160 GLN A O 1
ATOM 1124 N N . GLY A 1 161 ? 15.270 -9.356 5.713 1.00 89.56 161 GLY A N 1
ATOM 1125 C CA . GLY A 1 161 ? 16.616 -8.830 5.977 1.00 89.56 161 GLY A CA 1
ATOM 1126 C C . GLY A 1 161 ? 17.047 -7.732 5.000 1.00 89.56 161 GLY A C 1
ATOM 1127 O O . GLY A 1 161 ? 18.232 -7.630 4.694 1.00 89.56 161 GLY A O 1
ATOM 1128 N N . SER A 1 162 ? 16.091 -6.987 4.440 1.00 92.19 162 SER A N 1
ATOM 1129 C CA . SER A 1 162 ? 16.299 -6.105 3.282 1.00 92.19 162 SER A CA 1
ATOM 1130 C C . SER A 1 162 ? 15.938 -4.652 3.588 1.00 92.19 162 SER A C 1
ATOM 1132 O O . SER A 1 162 ? 15.208 -4.370 4.535 1.00 92.19 162 SER A O 1
ATOM 1134 N N . VAL A 1 163 ? 16.410 -3.721 2.760 1.00 90.19 163 VAL A N 1
ATOM 1135 C CA . VAL A 1 163 ? 16.115 -2.285 2.862 1.00 90.19 163 VAL A CA 1
ATOM 1136 C C . VAL A 1 163 ? 15.502 -1.795 1.551 1.00 90.19 163 VAL A C 1
ATOM 1138 O O . VAL A 1 163 ? 16.088 -2.007 0.493 1.00 90.19 163 VAL A O 1
ATOM 1141 N N . LEU A 1 164 ? 14.356 -1.115 1.605 1.00 92.38 164 LEU A N 1
ATOM 1142 C CA . LEU A 1 164 ? 13.729 -0.435 0.468 1.00 92.38 164 LEU A CA 1
ATOM 1143 C C . LEU A 1 164 ? 13.507 1.048 0.798 1.00 92.38 164 LEU A C 1
ATOM 1145 O O . LEU A 1 164 ? 12.858 1.384 1.784 1.00 92.38 164 LEU A O 1
ATOM 1149 N N . THR A 1 165 ? 14.030 1.934 -0.048 1.00 91.75 165 THR A N 1
ATOM 1150 C CA . THR A 1 165 ? 13.806 3.385 -0.010 1.00 91.75 165 THR A CA 1
ATOM 1151 C C . THR A 1 165 ? 13.170 3.848 -1.322 1.00 91.75 165 THR A C 1
ATOM 1153 O O . THR A 1 165 ? 13.691 3.561 -2.397 1.00 91.75 165 THR A O 1
ATOM 1156 N N . MET A 1 166 ? 12.056 4.574 -1.238 1.00 93.38 166 MET A N 1
ATOM 1157 C CA . MET A 1 166 ? 11.254 5.046 -2.370 1.00 93.38 166 MET A CA 1
ATOM 1158 C C . MET A 1 166 ? 10.965 6.545 -2.247 1.00 93.38 166 MET A C 1
ATOM 1160 O O . MET A 1 166 ? 10.431 6.989 -1.230 1.00 93.38 166 MET A O 1
ATOM 1164 N N . SER A 1 167 ? 11.218 7.291 -3.320 1.00 90.81 167 SER A N 1
ATOM 1165 C CA . SER A 1 167 ? 10.771 8.675 -3.502 1.00 90.81 167 SER A CA 1
ATOM 1166 C C . SER A 1 167 ? 10.020 8.811 -4.827 1.00 90.81 167 SER A C 1
ATOM 1168 O O . SER A 1 167 ? 10.593 8.521 -5.877 1.00 90.81 167 SER A O 1
ATOM 1170 N N . ASP A 1 168 ? 8.764 9.262 -4.793 1.00 92.19 168 ASP A N 1
ATOM 1171 C CA . ASP A 1 168 ? 7.971 9.588 -5.988 1.00 92.19 168 ASP A CA 1
ATOM 1172 C C . ASP A 1 168 ? 7.519 11.055 -6.006 1.00 92.19 168 ASP A C 1
ATOM 1174 O O . ASP A 1 168 ? 7.087 11.611 -4.993 1.00 92.19 168 ASP A O 1
ATOM 1178 N N . ILE A 1 169 ? 7.593 11.659 -7.192 1.00 91.31 169 ILE A N 1
ATOM 1179 C CA . ILE A 1 169 ? 6.969 12.935 -7.535 1.00 91.31 169 ILE A CA 1
ATOM 1180 C C . ILE A 1 169 ? 6.173 12.720 -8.826 1.00 91.31 169 ILE A C 1
ATOM 1182 O O . ILE A 1 169 ? 6.755 12.499 -9.890 1.00 91.31 169 ILE A O 1
ATOM 1186 N N . SER A 1 170 ? 4.844 12.796 -8.756 1.00 89.75 170 SER A N 1
ATOM 1187 C CA . SER A 1 170 ? 3.962 12.382 -9.854 1.00 89.75 170 SER A CA 1
ATOM 1188 C C . SER A 1 170 ? 2.833 13.376 -10.150 1.00 89.75 170 SER A C 1
ATOM 1190 O O . SER A 1 170 ? 2.042 13.734 -9.275 1.00 89.75 170 SER A O 1
ATOM 1192 N N . LYS A 1 171 ? 2.676 13.782 -11.419 1.00 92.94 171 LYS A N 1
ATOM 1193 C CA . LYS A 1 171 ? 1.560 14.632 -11.886 1.00 92.94 171 LYS A CA 1
ATOM 1194 C C . LYS A 1 171 ? 0.798 14.008 -13.053 1.00 92.94 171 LYS A C 1
ATOM 1196 O O . LYS A 1 171 ? 1.315 13.975 -14.170 1.00 92.94 171 LYS A O 1
ATOM 1201 N N . GLY A 1 172 ? -0.435 13.564 -12.813 1.00 91.00 172 GLY A N 1
ATOM 1202 C CA . GLY A 1 172 ? -1.246 12.855 -13.808 1.00 91.00 172 GLY A CA 1
ATOM 1203 C C . GLY A 1 172 ? -0.610 11.537 -14.260 1.00 91.00 172 GLY A C 1
ATOM 1204 O O . GLY A 1 172 ? -0.742 11.170 -15.424 1.00 91.00 172 GLY A O 1
ATOM 1205 N N . SER A 1 173 ? 0.158 10.888 -13.381 1.00 91.75 173 SER A N 1
ATOM 1206 C CA . SER A 1 173 ? 0.981 9.715 -13.704 1.00 91.75 173 SER A CA 1
ATOM 1207 C C . SER A 1 173 ? 0.501 8.465 -12.968 1.00 91.75 173 SER A C 1
ATOM 1209 O O . SER A 1 173 ? -0.171 8.551 -11.941 1.00 91.75 173 SER A O 1
ATOM 1211 N N . MET A 1 174 ? 0.900 7.298 -13.467 1.00 89.50 174 MET A N 1
ATOM 1212 C CA . MET A 1 174 ? 0.715 6.008 -12.810 1.00 89.50 174 MET A CA 1
ATOM 1213 C C . MET A 1 174 ? 2.078 5.381 -12.508 1.00 89.50 174 MET A C 1
ATOM 1215 O O . MET A 1 174 ? 2.914 5.266 -13.402 1.00 89.50 174 MET A O 1
ATOM 1219 N N . LEU A 1 175 ? 2.289 4.941 -11.270 1.00 91.94 175 LEU A N 1
ATOM 1220 C CA . LEU A 1 175 ? 3.475 4.207 -10.840 1.00 91.94 175 LEU A CA 1
ATOM 1221 C C . LEU A 1 175 ? 3.057 2.907 -10.139 1.00 91.94 175 LEU A C 1
ATOM 1223 O O . LEU A 1 175 ? 2.364 2.930 -9.126 1.00 91.94 175 LEU A O 1
ATOM 1227 N N . THR A 1 176 ? 3.511 1.774 -10.671 1.00 92.44 176 THR A N 1
ATOM 1228 C CA . THR A 1 176 ? 3.377 0.441 -10.072 1.00 92.44 176 THR A CA 1
ATOM 1229 C C . THR A 1 176 ? 4.758 -0.127 -9.741 1.00 92.44 176 THR A C 1
ATOM 1231 O O . THR A 1 176 ? 5.615 -0.214 -10.622 1.00 92.44 176 THR A O 1
ATOM 1234 N N . MET A 1 177 ? 4.977 -0.555 -8.495 1.00 93.00 177 MET A N 1
ATOM 1235 C CA . MET A 1 177 ? 6.187 -1.271 -8.079 1.00 93.00 177 MET A CA 1
ATOM 1236 C C . MET A 1 177 ? 5.872 -2.603 -7.390 1.00 93.00 177 MET A C 1
ATOM 1238 O O . MET A 1 177 ? 5.108 -2.652 -6.426 1.00 93.00 177 MET A O 1
ATOM 1242 N N . SER A 1 178 ? 6.576 -3.648 -7.818 1.00 90.69 178 SER A N 1
ATOM 1243 C CA . SER A 1 178 ? 6.664 -4.948 -7.154 1.00 90.69 178 SER A CA 1
ATOM 1244 C C . SER A 1 178 ? 8.128 -5.256 -6.834 1.00 90.69 178 SER A C 1
ATOM 1246 O O . SER A 1 178 ? 8.958 -5.318 -7.741 1.00 90.69 178 SER A O 1
ATOM 1248 N N . ASN A 1 179 ? 8.461 -5.465 -5.559 1.00 90.69 179 ASN A N 1
ATOM 1249 C CA . ASN A 1 179 ? 9.816 -5.818 -5.124 1.00 90.69 179 ASN A CA 1
ATOM 1250 C C . ASN A 1 179 ? 9.824 -7.087 -4.267 1.00 90.69 179 ASN A C 1
ATOM 1252 O O . ASN A 1 179 ? 9.133 -7.152 -3.257 1.00 90.69 179 ASN A O 1
ATOM 1256 N N . ILE A 1 180 ? 10.662 -8.057 -4.628 1.00 91.12 180 ILE A N 1
ATOM 1257 C CA . ILE A 1 180 ? 10.949 -9.254 -3.834 1.00 91.12 180 ILE A CA 1
ATOM 1258 C C . ILE A 1 180 ? 12.423 -9.203 -3.425 1.00 91.12 180 ILE A C 1
ATOM 1260 O O . ILE A 1 180 ? 13.304 -9.171 -4.286 1.00 91.12 180 ILE A O 1
ATOM 1264 N N . SER A 1 181 ? 12.710 -9.178 -2.120 1.00 90.25 181 SER A N 1
ATOM 1265 C CA . SER A 1 181 ? 14.076 -8.928 -1.627 1.00 90.25 181 SER A CA 1
ATOM 1266 C C . SER A 1 181 ? 14.495 -9.804 -0.441 1.00 90.25 181 SER A C 1
ATOM 1268 O O . SER A 1 181 ? 13.876 -9.772 0.623 1.00 90.25 181 SER A O 1
ATOM 1270 N N . GLN A 1 182 ? 15.611 -10.527 -0.584 1.00 92.75 182 GLN A N 1
ATOM 1271 C CA . GLN A 1 182 ? 16.280 -11.247 0.509 1.00 92.75 182 GLN A CA 1
ATOM 1272 C C . GLN A 1 182 ? 17.710 -10.725 0.714 1.00 92.75 182 GLN A C 1
ATOM 1274 O O . GLN A 1 182 ? 18.556 -10.904 -0.162 1.00 92.75 182 GLN A O 1
ATOM 1279 N N . GLY A 1 183 ? 18.001 -10.130 1.874 1.00 91.69 183 GLY A N 1
ATOM 1280 C CA . GLY A 1 183 ? 19.333 -9.604 2.198 1.00 91.69 183 GLY A CA 1
ATOM 1281 C C . GLY A 1 183 ? 19.808 -8.499 1.247 1.00 91.69 183 GLY A C 1
ATOM 1282 O O . GLY A 1 183 ? 20.996 -8.442 0.943 1.00 91.69 183 GLY A O 1
ATOM 1283 N N . SER A 1 184 ? 18.887 -7.697 0.704 1.00 92.94 184 SER A N 1
ATOM 1284 C CA . SER A 1 184 ? 19.152 -6.780 -0.416 1.00 92.94 184 SER A CA 1
ATOM 1285 C C . SER A 1 184 ? 18.781 -5.333 -0.090 1.00 92.94 184 SER A C 1
ATOM 1287 O O . SER A 1 184 ? 17.940 -5.073 0.768 1.00 92.94 184 SER A O 1
ATOM 1289 N N . VAL A 1 185 ? 19.376 -4.384 -0.812 1.00 91.38 185 VAL A N 1
ATOM 1290 C CA . VAL A 1 185 ? 19.093 -2.944 -0.711 1.00 91.38 185 VAL A CA 1
ATOM 1291 C C . VAL A 1 185 ? 18.514 -2.448 -2.035 1.00 91.38 185 VAL A C 1
ATOM 1293 O O . VAL A 1 185 ? 19.125 -2.644 -3.083 1.00 91.38 185 VAL A O 1
ATOM 1296 N N . LEU A 1 186 ? 17.358 -1.787 -1.995 1.00 92.19 186 LEU A N 1
ATOM 1297 C CA . LEU A 1 186 ? 16.714 -1.157 -3.145 1.00 92.19 186 LEU A CA 1
ATOM 1298 C C . LEU A 1 186 ? 16.444 0.327 -2.856 1.00 92.19 186 LEU A C 1
ATOM 1300 O O . LEU A 1 186 ? 15.734 0.664 -1.913 1.00 92.19 186 LEU A O 1
ATOM 1304 N N . THR A 1 187 ? 16.966 1.209 -3.702 1.00 92.81 187 THR A N 1
ATOM 1305 C CA . THR A 1 187 ? 16.744 2.660 -3.652 1.00 92.81 187 THR A CA 1
ATOM 1306 C C . THR A 1 187 ? 16.123 3.112 -4.966 1.00 92.81 187 THR A C 1
ATOM 1308 O O . THR A 1 187 ? 16.692 2.860 -6.027 1.00 92.81 187 THR A O 1
ATOM 1311 N N . VAL A 1 188 ? 14.971 3.784 -4.926 1.00 92.81 188 VAL A N 1
ATOM 1312 C CA . VAL A 1 188 ? 14.265 4.233 -6.136 1.00 92.81 188 VAL A CA 1
ATOM 1313 C C . VAL A 1 188 ? 13.814 5.683 -6.024 1.00 92.81 188 VAL A C 1
ATOM 1315 O O . VAL A 1 188 ? 13.170 6.074 -5.053 1.00 92.81 188 VAL A O 1
ATOM 1318 N N . SER A 1 189 ? 14.120 6.461 -7.060 1.00 92.38 189 SER A N 1
ATOM 1319 C CA . SER A 1 189 ? 13.685 7.843 -7.251 1.00 92.38 189 SER A CA 1
ATOM 1320 C C . SER A 1 189 ? 12.911 7.961 -8.565 1.00 92.38 189 SER A C 1
ATOM 1322 O O . SER A 1 189 ? 13.406 7.536 -9.610 1.00 92.38 189 SER A O 1
ATOM 1324 N N . ASN A 1 190 ? 11.706 8.528 -8.533 1.00 91.94 190 ASN A N 1
ATOM 1325 C CA . ASN A 1 190 ? 10.893 8.777 -9.722 1.00 91.94 190 ASN A CA 1
ATOM 1326 C C . ASN A 1 190 ? 10.381 10.222 -9.761 1.00 91.94 190 ASN A C 1
ATOM 1328 O O . ASN A 1 190 ? 9.889 10.753 -8.767 1.00 91.94 190 ASN A O 1
ATOM 1332 N N . ASN A 1 191 ? 10.453 10.836 -10.939 1.00 92.56 191 ASN A N 1
ATOM 1333 C CA . ASN A 1 191 ? 9.826 12.114 -11.251 1.00 92.56 191 ASN A CA 1
ATOM 1334 C C . ASN A 1 191 ? 9.057 11.964 -12.569 1.00 92.56 191 ASN A C 1
ATOM 1336 O O . ASN A 1 191 ? 9.653 11.719 -13.618 1.00 92.56 191 ASN A O 1
ATOM 1340 N N . SER A 1 192 ? 7.729 12.055 -12.519 1.00 90.31 192 SER A N 1
ATOM 1341 C CA . SER A 1 192 ? 6.863 11.661 -13.630 1.00 90.31 192 SER A CA 1
ATOM 1342 C C . SER A 1 192 ? 5.730 12.650 -13.901 1.00 90.31 192 SER A C 1
ATOM 1344 O O . SER A 1 192 ? 4.963 13.018 -13.011 1.00 90.31 192 SER A O 1
ATOM 1346 N N . GLN A 1 193 ? 5.543 13.017 -15.169 1.00 92.94 193 GLN A N 1
ATOM 1347 C CA . GLN A 1 193 ? 4.400 13.817 -15.618 1.00 92.94 193 GLN A CA 1
ATOM 1348 C C . GLN A 1 193 ? 3.665 13.119 -16.765 1.00 92.94 193 GLN A C 1
ATOM 1350 O O . GLN A 1 193 ? 4.272 12.829 -17.800 1.00 92.94 193 GLN A O 1
ATOM 1355 N N . GLY A 1 194 ? 2.365 12.860 -16.605 1.00 91.06 194 GLY A N 1
ATOM 1356 C CA . GLY A 1 194 ? 1.527 12.222 -17.627 1.00 91.06 194 GLY A CA 1
ATOM 1357 C C . GLY A 1 194 ? 2.049 10.861 -18.096 1.00 91.06 194 GLY A C 1
ATOM 1358 O O . GLY A 1 194 ? 1.933 10.558 -19.280 1.00 91.06 194 GLY A O 1
ATOM 1359 N N . SER A 1 195 ? 2.742 10.114 -17.229 1.00 91.94 195 SER A N 1
ATOM 1360 C CA . SER A 1 195 ? 3.524 8.923 -17.605 1.00 91.94 195 SER A CA 1
ATOM 1361 C C . SER A 1 195 ? 3.078 7.675 -16.847 1.00 91.94 195 SER A C 1
ATOM 1363 O O . SER A 1 195 ? 2.519 7.779 -15.758 1.00 91.94 195 SER A O 1
ATOM 1365 N N . VAL A 1 196 ? 3.368 6.498 -17.402 1.00 89.75 196 VAL A N 1
ATOM 1366 C CA . VAL A 1 196 ? 3.154 5.195 -16.756 1.00 89.75 196 VAL A CA 1
ATOM 1367 C C . VAL A 1 196 ? 4.512 4.550 -16.488 1.00 89.75 196 VAL A C 1
ATOM 1369 O O . VAL A 1 196 ? 5.313 4.404 -17.409 1.00 89.75 196 VAL A O 1
ATOM 1372 N N . LEU A 1 197 ? 4.771 4.159 -15.242 1.00 90.75 197 LEU A N 1
ATOM 1373 C CA . LEU A 1 197 ? 5.975 3.441 -14.833 1.00 90.75 197 LEU A CA 1
ATOM 1374 C C . LEU A 1 197 ? 5.602 2.134 -14.128 1.00 90.75 197 LEU A C 1
ATOM 1376 O O . LEU A 1 197 ? 4.888 2.143 -13.127 1.00 90.75 197 LEU A O 1
ATOM 1380 N N . THR A 1 198 ? 6.141 1.023 -14.622 1.00 90.88 198 THR A N 1
ATOM 1381 C CA . THR A 1 198 ? 6.023 -0.308 -14.017 1.00 90.88 198 THR A CA 1
ATOM 1382 C C . THR A 1 198 ? 7.413 -0.829 -13.674 1.00 90.88 198 THR A C 1
ATOM 1384 O O . THR A 1 198 ? 8.281 -0.893 -14.543 1.00 90.88 198 THR A O 1
ATOM 1387 N N . MET A 1 199 ? 7.641 -1.217 -12.419 1.00 91.31 199 MET A N 1
ATOM 1388 C CA . MET A 1 199 ? 8.927 -1.746 -11.951 1.00 91.31 199 MET A CA 1
ATOM 1389 C C . MET A 1 199 ? 8.749 -3.079 -11.223 1.00 91.31 199 MET A C 1
ATOM 1391 O O . MET A 1 199 ? 8.014 -3.157 -10.240 1.00 91.31 199 MET A O 1
ATOM 1395 N N . SER A 1 200 ? 9.471 -4.102 -11.678 1.00 90.25 200 SER A N 1
ATOM 1396 C CA . SER A 1 200 ? 9.477 -5.453 -11.108 1.00 90.25 200 SER A CA 1
ATOM 1397 C C . SER A 1 200 ? 10.902 -5.859 -10.742 1.00 90.25 200 SER A C 1
ATOM 1399 O O . SER A 1 200 ? 11.740 -6.041 -11.623 1.00 90.25 200 SER A O 1
ATOM 1401 N N . ASN A 1 201 ? 11.188 -6.024 -9.452 1.00 90.38 201 ASN A N 1
ATOM 1402 C CA . ASN A 1 201 ? 12.525 -6.353 -8.954 1.00 90.38 201 ASN A CA 1
ATOM 1403 C C . ASN A 1 201 ? 12.517 -7.658 -8.149 1.00 90.38 201 ASN A C 1
ATOM 1405 O O . ASN A 1 201 ? 11.686 -7.840 -7.261 1.00 90.38 201 ASN A O 1
ATOM 1409 N N . ILE A 1 202 ? 13.480 -8.541 -8.419 1.00 90.56 202 ILE A N 1
ATOM 1410 C CA . ILE A 1 202 ? 13.767 -9.749 -7.635 1.00 90.56 202 ILE A CA 1
ATOM 1411 C C . ILE A 1 202 ? 15.253 -9.722 -7.269 1.00 90.56 202 ILE A C 1
ATOM 1413 O O . ILE A 1 202 ? 16.111 -9.742 -8.149 1.00 90.56 202 ILE A O 1
ATOM 1417 N N . SER A 1 203 ? 15.569 -9.651 -5.975 1.00 90.56 203 SER A N 1
ATOM 1418 C CA . SER A 1 203 ? 16.930 -9.377 -5.494 1.00 90.56 203 SER A CA 1
ATOM 1419 C C . SER A 1 203 ? 17.359 -10.286 -4.340 1.00 90.56 203 SER A C 1
ATOM 1421 O O . SER A 1 203 ? 16.658 -10.421 -3.333 1.00 90.56 203 SER A O 1
ATOM 1423 N N . LYS A 1 204 ? 18.561 -10.865 -4.441 1.00 92.69 204 LYS A N 1
ATOM 1424 C CA . LYS A 1 204 ? 19.182 -11.657 -3.369 1.00 92.69 204 LYS A CA 1
ATOM 1425 C C . LYS A 1 204 ? 20.633 -11.248 -3.121 1.00 92.69 204 LYS A C 1
ATOM 1427 O O . LYS A 1 204 ? 21.477 -11.438 -3.993 1.00 92.69 204 LYS A O 1
ATOM 1432 N N . GLY A 1 205 ? 20.932 -10.740 -1.924 1.00 91.25 205 GLY A N 1
ATOM 1433 C CA . GLY A 1 205 ? 22.274 -10.263 -1.571 1.00 91.25 205 GLY A CA 1
ATOM 1434 C C . GLY A 1 205 ? 22.772 -9.130 -2.475 1.00 91.25 205 GLY A C 1
ATOM 1435 O O . GLY A 1 205 ? 23.963 -9.071 -2.764 1.00 91.25 205 GLY A O 1
ATOM 1436 N N . SER A 1 206 ? 21.863 -8.299 -2.995 1.00 92.12 206 SER A N 1
ATOM 1437 C CA . SER A 1 206 ? 22.144 -7.336 -4.069 1.00 92.12 206 SER A CA 1
ATOM 1438 C C . SER A 1 206 ? 21.830 -5.899 -3.650 1.00 92.12 206 SER A C 1
ATOM 1440 O O . SER A 1 206 ? 20.974 -5.661 -2.800 1.00 92.12 206 SER A O 1
ATOM 1442 N N . MET A 1 207 ? 22.474 -4.932 -4.300 1.00 89.94 207 MET A N 1
ATOM 1443 C CA . MET A 1 207 ? 22.164 -3.506 -4.196 1.00 89.94 207 MET A CA 1
ATOM 1444 C C . MET A 1 207 ? 21.640 -3.001 -5.543 1.00 89.94 207 MET A C 1
ATOM 1446 O O . MET A 1 207 ? 22.306 -3.159 -6.562 1.00 89.94 207 MET A O 1
ATOM 1450 N N . LEU A 1 208 ? 20.462 -2.381 -5.559 1.00 90.50 208 LEU A N 1
ATOM 1451 C CA . LEU A 1 208 ? 19.853 -1.789 -6.749 1.00 90.50 208 LEU A CA 1
ATOM 1452 C C . LEU A 1 208 ? 19.496 -0.327 -6.475 1.00 90.50 208 LEU A C 1
ATOM 1454 O O . LEU A 1 208 ? 18.726 -0.032 -5.568 1.00 90.50 208 LEU A O 1
ATOM 1458 N N . THR A 1 209 ? 20.036 0.586 -7.277 1.00 90.19 209 THR A N 1
ATOM 1459 C CA . THR A 1 209 ? 19.632 1.998 -7.307 1.00 90.19 209 THR A CA 1
ATOM 1460 C C . THR A 1 209 ? 18.966 2.298 -8.645 1.00 90.19 209 THR A C 1
ATOM 1462 O O . THR A 1 209 ? 19.518 1.958 -9.687 1.00 90.19 209 THR A O 1
ATOM 1465 N N . MET A 1 210 ? 17.795 2.934 -8.640 1.00 90.31 210 MET A N 1
ATOM 1466 C CA . MET A 1 210 ? 17.083 3.335 -9.858 1.00 90.31 210 MET A CA 1
ATOM 1467 C C . MET A 1 210 ? 16.650 4.800 -9.779 1.00 90.31 210 MET A C 1
ATOM 1469 O O . MET A 1 210 ? 16.109 5.234 -8.762 1.00 90.31 210 MET A O 1
ATOM 1473 N N . SER A 1 211 ? 16.863 5.559 -10.851 1.00 90.56 211 SER A N 1
ATOM 1474 C CA . SER A 1 211 ? 16.403 6.946 -10.990 1.00 90.56 211 SER A CA 1
ATOM 1475 C C . SER A 1 211 ? 15.690 7.135 -12.323 1.00 90.56 211 SER A C 1
ATOM 1477 O O . SER A 1 211 ? 16.285 6.885 -13.363 1.00 90.56 211 SER A O 1
ATOM 1479 N N . ASN A 1 212 ? 14.442 7.600 -12.316 1.00 90.31 212 ASN A N 1
ATOM 1480 C CA . ASN A 1 212 ? 13.683 7.864 -13.539 1.00 90.31 212 ASN A CA 1
ATOM 1481 C C . ASN A 1 212 ? 13.133 9.296 -13.589 1.00 90.31 212 ASN A C 1
ATOM 1483 O O . ASN A 1 212 ? 12.560 9.792 -12.616 1.00 90.31 212 ASN A O 1
ATOM 1487 N N . ILE A 1 213 ? 13.253 9.930 -14.757 1.00 90.31 213 ILE A N 1
ATOM 1488 C CA . ILE A 1 213 ? 12.611 11.198 -15.102 1.00 90.31 213 ILE A CA 1
ATOM 1489 C C . ILE A 1 213 ? 11.795 10.992 -16.384 1.00 90.31 213 ILE A C 1
ATOM 1491 O O . ILE A 1 213 ? 12.360 10.932 -17.475 1.00 90.31 213 ILE A O 1
ATOM 1495 N N . SER A 1 214 ? 10.464 10.936 -16.276 1.00 89.25 214 SER A N 1
ATOM 1496 C CA . SER A 1 214 ? 9.562 10.663 -17.407 1.00 89.25 214 SER A CA 1
ATOM 1497 C C . SER A 1 214 ? 8.560 11.783 -17.683 1.00 89.25 214 SER A C 1
ATOM 1499 O O . SER A 1 214 ? 7.871 12.271 -16.786 1.00 89.25 214 SER A O 1
ATOM 1501 N N . GLN A 1 215 ? 8.391 12.138 -18.959 1.00 90.88 215 GLN A N 1
ATOM 1502 C CA . GLN A 1 215 ? 7.302 13.005 -19.424 1.00 90.88 215 GLN A CA 1
ATOM 1503 C C . GLN A 1 215 ? 6.543 12.344 -20.579 1.00 90.88 215 GLN A C 1
ATOM 1505 O O . GLN A 1 215 ? 7.141 12.015 -21.603 1.00 90.88 215 GLN A O 1
ATOM 1510 N N . ARG A 1 216 ? 5.224 12.154 -20.438 1.00 90.00 216 ARG A N 1
ATOM 1511 C CA . ARG A 1 216 ? 4.350 11.502 -21.438 1.00 90.00 216 ARG A CA 1
ATOM 1512 C C . ARG A 1 216 ? 4.892 10.154 -21.951 1.00 90.00 216 ARG A C 1
ATOM 1514 O O . ARG A 1 216 ? 4.828 9.883 -23.145 1.00 90.00 216 ARG A O 1
ATOM 1521 N N . SER A 1 217 ? 5.509 9.362 -21.075 1.00 89.06 217 SER A N 1
ATOM 1522 C CA . SER A 1 217 ? 6.215 8.119 -21.429 1.00 89.06 217 SER A CA 1
ATOM 1523 C C . SER A 1 217 ? 5.564 6.884 -20.805 1.00 89.06 217 SER A C 1
ATOM 1525 O O . SER A 1 217 ? 4.857 6.997 -19.805 1.00 89.06 217 SER A O 1
ATOM 1527 N N . VAL A 1 218 ? 5.853 5.706 -21.358 1.00 87.44 218 VAL A N 1
ATOM 1528 C CA . VAL A 1 218 ? 5.567 4.406 -20.733 1.00 87.44 218 VAL A CA 1
ATOM 1529 C C . VAL A 1 218 ? 6.894 3.683 -20.526 1.00 87.44 218 VAL A C 1
ATOM 1531 O O . VAL A 1 218 ? 7.574 3.378 -21.502 1.00 87.44 218 VAL A O 1
ATOM 1534 N N . LEU A 1 219 ? 7.272 3.415 -19.278 1.00 87.56 219 LEU A N 1
ATOM 1535 C CA . LEU A 1 219 ? 8.505 2.706 -18.931 1.00 87.56 219 LEU A CA 1
ATOM 1536 C C . LEU A 1 219 ? 8.178 1.430 -18.149 1.00 87.56 219 LEU A C 1
ATOM 1538 O O . LEU A 1 219 ? 7.468 1.467 -17.147 1.00 87.56 219 LEU A O 1
ATOM 1542 N N . THR A 1 220 ? 8.717 0.301 -18.600 1.00 87.88 220 THR A N 1
ATOM 1543 C CA . THR A 1 220 ? 8.685 -0.977 -17.878 1.00 87.88 220 THR A CA 1
ATOM 1544 C C . THR A 1 220 ? 10.110 -1.415 -17.560 1.00 87.88 220 THR A C 1
ATOM 1546 O O . THR A 1 220 ? 10.908 -1.601 -18.474 1.00 87.88 220 THR A O 1
ATOM 1549 N N . MET A 1 221 ? 10.436 -1.611 -16.282 1.00 87.94 221 MET A N 1
ATOM 1550 C CA . MET A 1 221 ? 11.724 -2.162 -15.844 1.00 87.94 221 MET A CA 1
ATOM 1551 C C . MET A 1 221 ? 11.537 -3.505 -15.139 1.00 87.94 221 MET A C 1
ATOM 1553 O O . MET A 1 221 ? 10.690 -3.633 -14.255 1.00 87.94 221 MET A O 1
ATOM 1557 N N . SER A 1 222 ? 12.342 -4.503 -15.508 1.00 87.25 222 SER A N 1
ATOM 1558 C CA . SER A 1 222 ? 12.385 -5.819 -14.858 1.00 87.25 222 SER A CA 1
ATOM 1559 C C . SER A 1 222 ? 13.818 -6.214 -14.499 1.00 87.25 222 SER A C 1
ATOM 1561 O O . SER A 1 222 ? 14.640 -6.423 -15.388 1.00 87.25 222 SER A O 1
ATOM 1563 N N . ASN A 1 223 ? 14.130 -6.347 -13.209 1.00 87.75 223 ASN A N 1
ATOM 1564 C CA . ASN A 1 223 ? 15.471 -6.707 -12.739 1.00 87.75 223 ASN A CA 1
ATOM 1565 C C . ASN A 1 223 ? 15.456 -8.005 -11.927 1.00 87.75 223 ASN A C 1
ATOM 1567 O O . ASN A 1 223 ? 14.688 -8.138 -10.973 1.00 87.75 223 ASN A O 1
ATOM 1571 N N . ILE A 1 224 ? 16.365 -8.925 -12.251 1.00 88.56 224 ILE A N 1
ATOM 1572 C CA . ILE A 1 224 ? 16.668 -10.116 -11.448 1.00 88.56 224 ILE A CA 1
ATOM 1573 C C . ILE A 1 224 ? 18.159 -10.072 -11.098 1.00 88.56 224 ILE A C 1
ATOM 1575 O O . ILE A 1 224 ? 18.997 -10.102 -11.996 1.00 88.56 224 ILE A O 1
ATOM 1579 N N . SER A 1 225 ? 18.506 -9.976 -9.812 1.00 89.00 225 SER A N 1
ATOM 1580 C CA . SER A 1 225 ? 19.897 -9.772 -9.378 1.00 89.00 225 SER A CA 1
ATOM 1581 C C . SER A 1 225 ? 20.312 -10.652 -8.198 1.00 89.00 225 SER A C 1
ATOM 1583 O O . SER A 1 225 ? 19.662 -10.666 -7.148 1.00 89.00 225 SER A O 1
ATOM 1585 N N . GLN A 1 226 ? 21.458 -11.327 -8.323 1.00 91.56 226 GLN A N 1
ATOM 1586 C CA . GLN A 1 226 ? 22.069 -12.104 -7.239 1.00 91.56 226 GLN A CA 1
ATOM 1587 C C . GLN A 1 226 ? 23.523 -11.681 -6.991 1.00 91.56 226 GLN A C 1
ATOM 1589 O O . GLN A 1 226 ? 24.376 -11.847 -7.860 1.00 91.56 226 GLN A O 1
ATOM 1594 N N . GLY A 1 227 ? 23.826 -11.185 -5.789 1.00 88.19 227 GLY A N 1
ATOM 1595 C CA . GLY A 1 227 ? 25.179 -10.746 -5.424 1.00 88.19 227 GLY A CA 1
ATOM 1596 C C . GLY A 1 227 ? 25.694 -9.557 -6.246 1.00 88.19 227 GLY A C 1
ATOM 1597 O O . GLY A 1 227 ? 26.903 -9.418 -6.413 1.00 88.19 227 GLY A O 1
ATOM 1598 N N . SER A 1 228 ? 24.800 -8.744 -6.816 1.00 89.12 228 SER A N 1
ATOM 1599 C CA . SER A 1 228 ? 25.151 -7.681 -7.769 1.00 89.12 228 SER A CA 1
ATOM 1600 C C . SER A 1 228 ? 24.925 -6.282 -7.201 1.00 89.12 228 SER A C 1
ATOM 1602 O O . SER A 1 228 ? 24.016 -6.064 -6.402 1.00 89.12 228 SER A O 1
ATOM 1604 N N . VAL A 1 229 ? 25.696 -5.312 -7.696 1.00 88.69 229 VAL A N 1
ATOM 1605 C CA . VAL A 1 229 ? 25.422 -3.876 -7.561 1.00 88.69 229 VAL A CA 1
ATOM 1606 C C . VAL A 1 229 ? 24.951 -3.359 -8.919 1.00 88.69 229 VAL A C 1
ATOM 1608 O O . VAL A 1 229 ? 25.667 -3.479 -9.912 1.00 88.69 229 VAL A O 1
ATOM 1611 N N . LEU A 1 230 ? 23.740 -2.812 -8.980 1.00 88.00 230 LEU A N 1
ATOM 1612 C CA . LEU A 1 230 ? 23.096 -2.372 -10.216 1.00 88.00 230 LEU A CA 1
ATOM 1613 C C . LEU A 1 230 ? 22.597 -0.930 -10.076 1.00 88.00 230 LEU A C 1
ATOM 1615 O O . LEU A 1 230 ? 21.877 -0.610 -9.132 1.00 88.00 230 LEU A O 1
ATOM 1619 N N . THR A 1 231 ? 22.969 -0.064 -11.017 1.00 86.81 231 THR A N 1
ATOM 1620 C CA . THR A 1 231 ? 22.493 1.327 -11.088 1.00 86.81 231 THR A CA 1
ATOM 1621 C C . THR A 1 231 ? 21.764 1.565 -12.405 1.00 86.81 231 THR A C 1
ATOM 1623 O O . THR A 1 231 ? 22.355 1.389 -13.468 1.00 86.81 231 THR A O 1
ATOM 1626 N N . MET A 1 232 ? 20.500 1.978 -12.335 1.00 88.12 232 MET A N 1
ATOM 1627 C CA . MET A 1 232 ? 19.655 2.329 -13.480 1.00 88.12 232 MET A CA 1
ATOM 1628 C C . MET A 1 232 ? 19.357 3.831 -13.474 1.00 88.12 232 MET A C 1
ATOM 1630 O O . MET A 1 232 ? 18.975 4.372 -12.433 1.00 88.12 232 MET A O 1
ATOM 1634 N N . SER A 1 233 ? 19.459 4.478 -14.633 1.00 86.81 233 SER A N 1
ATOM 1635 C CA . SER A 1 233 ? 19.062 5.877 -14.821 1.00 86.81 233 SER A CA 1
ATOM 1636 C C . SER A 1 233 ? 18.320 6.075 -16.142 1.00 86.81 233 SER A C 1
ATOM 1638 O O . SER A 1 233 ? 18.881 5.820 -17.204 1.00 86.81 233 SER A O 1
ATOM 1640 N N . ASP A 1 234 ? 17.097 6.596 -16.085 1.00 88.12 234 ASP A N 1
ATOM 1641 C CA . ASP A 1 234 ? 16.270 6.916 -17.250 1.00 88.12 234 ASP A CA 1
ATOM 1642 C C . ASP A 1 234 ? 15.910 8.399 -17.306 1.00 88.12 234 ASP A C 1
ATOM 1644 O O . ASP A 1 234 ? 15.475 9.000 -16.320 1.00 88.12 234 ASP A O 1
ATOM 1648 N N . ILE A 1 235 ? 16.018 8.977 -18.501 1.00 87.94 235 ILE A N 1
ATOM 1649 C CA . ILE A 1 235 ? 15.410 10.263 -18.842 1.00 87.94 235 ILE A CA 1
ATOM 1650 C C . ILE A 1 235 ? 14.597 10.066 -20.121 1.00 87.94 235 ILE A C 1
ATOM 1652 O O . ILE A 1 235 ? 15.159 9.981 -21.212 1.00 87.94 235 ILE A O 1
ATOM 1656 N N . SER A 1 236 ? 13.272 10.008 -19.997 1.00 87.00 236 SER A N 1
ATOM 1657 C CA . SER A 1 236 ? 12.366 9.657 -21.091 1.00 87.00 236 SER A CA 1
ATOM 1658 C C . SER A 1 236 ? 11.365 10.773 -21.403 1.00 87.00 236 SER A C 1
ATOM 1660 O O . SER A 1 236 ? 10.741 11.357 -20.510 1.00 87.00 236 SER A O 1
ATOM 1662 N N . LYS A 1 237 ? 11.152 11.065 -22.690 1.00 88.38 237 LYS A N 1
ATOM 1663 C CA . LYS A 1 237 ? 10.087 11.974 -23.145 1.00 88.38 237 LYS A CA 1
ATOM 1664 C C . LYS A 1 237 ? 9.340 11.386 -24.331 1.00 88.38 237 LYS A C 1
ATOM 1666 O O . LYS A 1 237 ? 9.965 11.122 -25.348 1.00 88.38 237 LYS A O 1
ATOM 1671 N N . GLY A 1 238 ? 8.020 11.228 -24.230 1.00 85.50 238 GLY A N 1
ATOM 1672 C CA . GLY A 1 238 ? 7.174 10.770 -25.341 1.00 85.50 238 GLY A CA 1
ATOM 1673 C C . GLY A 1 238 ? 7.498 9.366 -25.866 1.00 85.50 238 GLY A C 1
ATOM 1674 O O . GLY A 1 238 ? 7.227 9.087 -27.027 1.00 85.50 238 GLY A O 1
ATOM 1675 N N . SER A 1 239 ? 8.128 8.504 -25.061 1.00 83.94 239 SER A N 1
ATOM 1676 C CA . SER A 1 239 ? 8.637 7.199 -25.506 1.00 83.94 239 SER A CA 1
ATOM 1677 C C . SER A 1 239 ? 8.000 6.032 -24.757 1.00 83.94 239 SER A C 1
ATOM 1679 O O . SER A 1 239 ? 7.708 6.145 -23.566 1.00 83.94 239 SER A O 1
ATOM 1681 N N . VAL A 1 240 ? 7.875 4.891 -25.435 1.00 85.44 240 VAL A N 1
ATOM 1682 C CA . VAL A 1 240 ? 7.639 3.584 -24.807 1.00 85.44 240 VAL A CA 1
ATOM 1683 C C . VAL A 1 240 ? 8.983 2.866 -24.700 1.00 85.44 240 VAL A C 1
ATOM 1685 O O . VAL A 1 240 ? 9.694 2.763 -25.697 1.00 85.44 240 VAL A O 1
ATOM 1688 N N . LEU A 1 241 ? 9.340 2.391 -23.508 1.00 84.50 241 LEU A N 1
ATOM 1689 C CA . LEU A 1 241 ? 10.580 1.662 -23.256 1.00 84.50 241 LEU A CA 1
ATOM 1690 C C . LEU A 1 241 ? 10.330 0.466 -22.336 1.00 84.50 241 LEU A C 1
ATOM 1692 O O . LEU A 1 241 ? 9.640 0.575 -21.322 1.00 84.50 241 LEU A O 1
ATOM 1696 N N . THR A 1 242 ? 10.969 -0.652 -22.665 1.00 84.38 242 THR A N 1
ATOM 1697 C CA . THR A 1 242 ? 11.109 -1.802 -21.774 1.00 84.38 242 THR A CA 1
ATOM 1698 C C . THR A 1 242 ? 12.592 -2.067 -21.567 1.00 84.38 242 THR A C 1
ATOM 1700 O O . THR A 1 242 ? 13.324 -2.238 -22.539 1.00 84.38 242 THR A O 1
ATOM 1703 N N . MET A 1 243 ? 13.026 -2.132 -20.311 1.00 84.00 243 MET A N 1
ATOM 1704 C CA . MET A 1 243 ? 14.353 -2.609 -19.934 1.00 84.00 243 MET A CA 1
ATOM 1705 C C . MET A 1 243 ? 14.230 -3.856 -19.069 1.00 84.00 243 MET A C 1
ATOM 1707 O O . MET A 1 243 ? 13.416 -3.912 -18.145 1.00 84.00 243 MET A O 1
ATOM 1711 N N . SER A 1 244 ? 15.077 -4.840 -19.351 1.00 85.25 244 SER A N 1
ATOM 1712 C CA . SER A 1 244 ? 15.145 -6.086 -18.597 1.00 85.25 244 SER A CA 1
ATOM 1713 C C . SER A 1 244 ? 16.599 -6.462 -18.364 1.00 85.25 244 SER A C 1
ATOM 1715 O O . SER A 1 244 ? 17.375 -6.522 -19.315 1.00 85.25 244 SER A O 1
ATOM 1717 N N . ASN A 1 245 ? 16.965 -6.732 -17.113 1.00 84.88 245 ASN A N 1
ATOM 1718 C CA . ASN A 1 245 ? 18.315 -7.129 -16.734 1.00 84.88 245 ASN A CA 1
ATOM 1719 C C . ASN A 1 245 ? 18.297 -8.362 -15.824 1.00 84.88 245 ASN A C 1
ATOM 1721 O O . ASN A 1 245 ? 17.529 -8.436 -14.864 1.00 84.88 245 ASN A O 1
ATOM 1725 N N . ILE A 1 246 ? 19.197 -9.302 -16.107 1.00 85.50 246 ILE A N 1
ATOM 1726 C CA . ILE A 1 246 ? 19.463 -10.475 -15.277 1.00 85.50 246 ILE A CA 1
ATOM 1727 C C . ILE A 1 246 ? 20.960 -10.472 -14.983 1.00 85.50 246 ILE A C 1
ATOM 1729 O O . ILE A 1 246 ? 21.762 -10.553 -15.911 1.00 85.50 246 ILE A O 1
ATOM 1733 N N . SER A 1 247 ? 21.345 -10.358 -13.712 1.00 82.19 247 SER A N 1
ATOM 1734 C CA . SER A 1 247 ? 22.752 -10.247 -13.326 1.00 82.19 247 SER A CA 1
ATOM 1735 C C . SER A 1 247 ? 23.130 -11.106 -12.118 1.00 82.19 247 SER A C 1
ATOM 1737 O O . SER A 1 247 ? 22.348 -11.315 -11.188 1.00 82.19 247 SER A O 1
ATOM 1739 N N . GLN A 1 248 ? 24.356 -11.629 -12.158 1.00 85.56 248 GLN A N 1
ATOM 1740 C CA . GLN A 1 248 ? 24.953 -12.444 -11.104 1.00 85.56 248 GLN A CA 1
ATOM 1741 C C . GLN A 1 248 ? 26.381 -11.953 -10.850 1.00 85.56 248 GLN A C 1
ATOM 1743 O O . GLN A 1 248 ? 27.158 -11.850 -11.795 1.00 85.56 248 GLN A O 1
ATOM 1748 N N . VAL A 1 249 ? 26.710 -11.650 -9.589 1.00 77.50 249 VAL A N 1
ATOM 1749 C CA . VAL A 1 249 ? 28.060 -11.278 -9.110 1.00 77.50 249 VAL A CA 1
ATOM 1750 C C . VAL A 1 249 ? 28.731 -10.208 -9.988 1.00 77.50 249 VAL A C 1
ATOM 1752 O O . VAL A 1 249 ? 29.800 -10.400 -10.562 1.00 77.50 249 VAL A O 1
ATOM 1755 N N . SER A 1 250 ? 28.062 -9.062 -10.130 1.00 80.88 250 SER A N 1
ATOM 1756 C CA . SER A 1 250 ? 28.430 -8.015 -11.094 1.00 80.88 250 SER A CA 1
ATOM 1757 C C . SER A 1 250 ? 28.250 -6.606 -10.531 1.00 80.88 250 SER A C 1
ATOM 1759 O O . SER A 1 250 ? 27.270 -6.354 -9.830 1.00 80.88 250 SER A O 1
ATOM 1761 N N . VAL A 1 251 ? 29.087 -5.658 -10.954 1.00 84.88 251 VAL A N 1
ATOM 1762 C CA . VAL A 1 251 ? 28.788 -4.218 -10.861 1.00 84.88 251 VAL A CA 1
ATOM 1763 C C . VAL A 1 251 ? 28.382 -3.729 -12.250 1.00 84.88 251 VAL A C 1
ATOM 1765 O O . VAL A 1 251 ? 29.151 -3.890 -13.195 1.00 84.88 251 VAL A O 1
ATOM 1768 N N . LEU A 1 252 ? 27.179 -3.170 -12.391 1.00 87.12 252 LEU A N 1
ATOM 1769 C CA . LEU A 1 252 ? 26.642 -2.697 -13.670 1.00 87.12 252 LEU A CA 1
ATOM 1770 C C . LEU A 1 252 ? 25.931 -1.350 -13.503 1.00 87.12 252 LEU A C 1
ATOM 1772 O O . LEU A 1 252 ? 25.139 -1.161 -12.582 1.00 87.12 252 LEU A O 1
ATOM 1776 N N . THR A 1 253 ? 26.175 -0.441 -14.444 1.00 85.50 253 THR A N 1
ATOM 1777 C CA . THR A 1 253 ? 25.467 0.836 -14.564 1.00 85.50 253 THR A CA 1
ATOM 1778 C C . THR A 1 253 ? 24.861 0.930 -15.956 1.00 85.50 253 THR A C 1
ATOM 1780 O O . THR A 1 253 ? 25.580 0.825 -16.947 1.00 85.50 253 THR A O 1
ATOM 1783 N N . MET A 1 254 ? 23.552 1.154 -16.033 1.00 86.62 254 MET A N 1
ATOM 1784 C CA . MET A 1 254 ? 22.833 1.458 -17.268 1.00 86.62 254 MET A CA 1
ATOM 1785 C C . MET A 1 254 ? 22.233 2.859 -17.170 1.00 86.62 254 MET A C 1
ATOM 1787 O O . MET A 1 254 ? 21.626 3.222 -16.164 1.00 86.62 254 MET A O 1
ATOM 1791 N N . SER A 1 255 ? 22.420 3.650 -18.224 1.00 86.75 255 SER A N 1
ATOM 1792 C CA . SER A 1 255 ? 21.874 4.999 -18.345 1.00 86.75 255 SER A CA 1
ATOM 1793 C C . SER A 1 255 ? 21.279 5.167 -19.737 1.00 86.75 255 SER A C 1
ATOM 1795 O O . SER A 1 255 ? 21.945 4.868 -20.729 1.00 86.75 255 SER A O 1
ATOM 1797 N N . ASN A 1 256 ? 20.034 5.625 -19.808 1.00 87.00 256 ASN A N 1
ATOM 1798 C CA . ASN A 1 256 ? 19.276 5.792 -21.039 1.00 87.00 256 ASN A CA 1
ATOM 1799 C C . ASN A 1 256 ? 18.647 7.195 -21.105 1.00 87.00 256 ASN A C 1
ATOM 1801 O O . ASN A 1 256 ? 18.136 7.725 -20.118 1.00 87.00 256 ASN A O 1
ATOM 1805 N N . ILE A 1 257 ? 18.674 7.794 -22.298 1.00 85.75 257 ILE A N 1
ATOM 1806 C CA . ILE A 1 257 ? 18.069 9.099 -22.578 1.00 85.75 257 ILE A CA 1
ATOM 1807 C C . ILE A 1 257 ? 17.252 8.983 -23.867 1.00 85.75 257 ILE A C 1
ATOM 1809 O O . ILE A 1 257 ? 17.798 9.074 -24.968 1.00 85.75 257 ILE A O 1
ATOM 1813 N N . SER A 1 258 ? 15.937 8.804 -23.737 1.00 83.06 258 SER A N 1
ATOM 1814 C CA . SER A 1 258 ? 15.020 8.641 -24.865 1.00 83.06 258 SER A CA 1
ATOM 1815 C C . SER A 1 258 ? 14.202 9.908 -25.135 1.00 83.06 258 SER A C 1
ATOM 1817 O O . SER A 1 258 ? 13.605 10.520 -24.244 1.00 83.06 258 SER A O 1
ATOM 1819 N N . LYS A 1 259 ? 14.143 10.299 -26.411 1.00 78.81 259 LYS A N 1
ATOM 1820 C CA . LYS A 1 259 ? 13.271 11.361 -26.924 1.00 78.81 259 LYS A CA 1
ATOM 1821 C C . LYS A 1 259 ? 12.422 10.770 -28.043 1.00 78.81 259 LYS A C 1
ATOM 1823 O O . LYS A 1 259 ? 12.960 10.414 -29.086 1.00 78.81 259 LYS A O 1
ATOM 1828 N N . GLY A 1 260 ? 11.119 10.658 -27.821 1.00 63.47 260 GLY A N 1
ATOM 1829 C CA . GLY A 1 260 ? 10.158 10.356 -28.871 1.00 63.47 260 GLY A CA 1
ATOM 1830 C C . GLY A 1 260 ? 10.090 11.502 -29.878 1.00 63.47 260 GLY A C 1
ATOM 1831 O O . GLY A 1 260 ? 10.142 12.676 -29.502 1.00 63.47 260 GLY A O 1
ATOM 1832 N N . SER A 1 261 ? 9.975 11.151 -31.155 1.00 59.09 261 SER A N 1
ATOM 1833 C CA . SER A 1 261 ? 9.508 12.062 -32.196 1.00 59.09 261 SER A CA 1
ATOM 1834 C C . SER A 1 261 ? 8.045 12.427 -31.938 1.00 59.09 261 SER A C 1
ATOM 1836 O O . SER A 1 261 ? 7.249 11.548 -31.602 1.00 59.09 261 SER A O 1
ATOM 1838 N N . VAL A 1 262 ? 7.721 13.713 -32.089 1.00 46.97 262 VAL A N 1
ATOM 1839 C CA . VAL A 1 262 ? 6.344 14.241 -32.090 1.00 46.97 262 VAL A CA 1
ATOM 1840 C C . VAL A 1 262 ? 5.688 13.954 -33.436 1.00 46.97 262 VAL A C 1
ATOM 1842 O O . VAL A 1 262 ? 6.411 14.097 -34.447 1.00 46.97 262 VAL A O 1
#

pLDDT: mean 74.54, std 16.23, range [43.0, 93.38]

Organism: Mizuhopecten yessoensis (NCBI:txid6573)

Radius of gyration: 20.53 Å; chains: 1; bounding box: 50×33×64 Å